Protein 6BGY (pdb70)

Structure (mmCIF, N/CA/C/O backbone):
data_6BGY
#
_entry.id   6BGY
#
_cell.length_a   116.685
_cell.length_b   61.943
_cell.length_c   46.747
_cell.angle_alpha   90.00
_cell.angle_beta   92.22
_cell.angle_gamma   90.00
#
_symmetry.space_group_name_H-M   'C 1 2 1'
#
loop_
_entity.id
_entity.type
_entity.pdbx_description
1 polymer 'Lysine-specific demethylase 5A,linked KDM5A JMJ domain'
2 non-polymer '2-[(S)-(2-chlorophenyl){2-[(2R)-1-methylpyrrolidin-2-yl]ethoxy}methyl]-1H-pyrrolo[3,2-b]pyridine-7-carboxylic acid'
3 non-polymer 'MANGANESE (II) ION'
4 non-polymer 1,2-ETHANEDIOL
5 non-polymer 'DIMETHYL SULFOXIDE'
6 non-polymer GLYCEROL
7 water water
#
loop_
_atom_site.group_PDB
_atom_site.id
_atom_site.type_symbol
_atom_site.label_atom_id
_atom_site.label_alt_id
_atom_site.label_comp_id
_atom_site.label_asym_id
_atom_site.label_entity_id
_atom_site.label_seq_id
_atom_site.pdbx_PDB_ins_code
_atom_site.Cartn_x
_atom_site.Cartn_y
_atom_site.Cartn_z
_atom_site.occupancy
_atom_site.B_iso_or_equiv
_atom_site.auth_seq_id
_atom_site.auth_comp_id
_atom_site.auth_asym_id
_atom_site.auth_atom_id
_atom_site.pdbx_PDB_model_num
ATOM 1 N N . ALA A 1 13 ? -45.503 4.888 15.911 1.00 56.51 11 ALA A N 1
ATOM 2 C CA . ALA A 1 13 ? -45.590 6.266 16.380 1.00 56.81 11 ALA A CA 1
ATOM 3 C C . ALA A 1 13 ? -44.205 6.900 16.470 1.00 64.44 11 ALA A C 1
ATOM 4 O O . ALA A 1 13 ? -43.916 7.863 15.766 1.00 67.92 11 ALA A O 1
ATOM 6 N N . GLU A 1 14 ? -43.350 6.360 17.337 1.00 46.10 12 GLU A N 1
ATOM 7 C CA . GLU A 1 14 ? -42.004 6.899 17.468 1.00 36.18 12 GLU A CA 1
ATOM 8 C C . GLU A 1 14 ? -41.167 6.523 16.252 1.00 26.25 12 GLU A C 1
ATOM 9 O O . GLU A 1 14 ? -41.440 5.562 15.547 1.00 28.97 12 GLU A O 1
ATOM 11 N N . PHE A 1 15 ? -40.138 7.308 16.021 1.00 30.18 13 PHE A N 1
ATOM 12 C CA . PHE A 1 15 ? -39.223 7.060 14.922 1.00 24.72 13 PHE A CA 1
ATOM 13 C C . PHE A 1 15 ? -38.626 5.653 14.995 1.00 25.58 13 PHE A C 1
ATOM 14 O O . PHE A 1 15 ? -38.247 5.189 16.076 1.00 28.52 13 PHE A O 1
ATOM 22 N N . VAL A 1 16 ? -38.531 4.978 13.845 1.00 23.79 14 VAL A N 1
ATOM 23 C CA . VAL A 1 16 ? -37.845 3.692 13.719 1.00 28.71 14 VAL A CA 1
ATOM 24 C C . VAL A 1 16 ? -36.487 3.944 13.061 1.00 21.00 14 VAL A C 1
ATOM 25 O O . VAL A 1 16 ? -36.448 4.364 11.885 1.00 20.94 14 VAL A O 1
ATOM 29 N N . PRO A 1 17 ? -35.375 3.748 13.759 1.00 18.86 15 PRO A N 1
ATOM 30 C CA . PRO A 1 17 ? -34.070 4.009 13.167 1.00 19.86 15 PRO A CA 1
ATOM 31 C C . PRO A 1 17 ? -33.844 3.169 11.921 1.00 18.07 15 PRO A C 1
ATOM 32 O O . PRO A 1 17 ? -34.079 1.948 11.933 1.00 19.72 15 PRO A O 1
ATOM 36 N N . PRO A 1 18 ? -33.380 3.774 10.827 1.00 16.05 16 PRO A N 1
ATOM 37 C CA . PRO A 1 18 ? -32.992 2.977 9.653 1.00 15.61 16 PRO A CA 1
ATOM 38 C C . PRO A 1 18 ? -31.870 2.015 10.005 1.00 16.22 16 PRO A C 1
ATOM 39 O O . PRO A 1 18 ? -31.154 2.209 11.005 1.00 17.05 16 PRO A O 1
ATOM 43 N N . PRO A 1 19 ? -31.626 1.002 9.162 1.00 16.06 17 PRO A N 1
ATOM 44 C CA . PRO A 1 19 ? -30.415 0.186 9.340 1.00 16.68 17 PRO A CA 1
ATOM 45 C C . PRO A 1 19 ? -29.127 0.987 9.241 1.00 16.72 17 PRO A C 1
ATOM 46 O O . PRO A 1 19 ? -29.047 2.061 8.618 1.00 14.51 17 PRO A O 1
ATOM 50 N N . GLU A 1 20 ? -28.107 0.481 9.918 1.00 15.33 18 GLU A N 1
ATOM 51 C CA . GLU A 1 20 ? -26.799 1.123 9.931 1.00 14.55 18 GLU A CA 1
ATOM 52 C C . GLU A 1 20 ? -26.075 1.014 8.590 1.00 16.01 18 GLU A C 1
ATOM 53 O O . GLU A 1 20 ? -26.065 -0.042 7.941 1.00 15.41 18 GLU A O 1
ATOM 59 N N . CYS A 1 21 ? -25.432 2.097 8.171 1.00 13.96 19 CYS A N 1
ATOM 60 C CA . CYS A 1 21 ? -24.552 2.048 6.998 1.00 14.48 19 CYS A CA 1
ATOM 61 C C . CYS A 1 21 ? -23.235 1.345 7.349 1.00 13.93 19 CYS A C 1
ATOM 62 O O . CYS A 1 21 ? -22.933 1.105 8.517 1.00 14.93 19 CYS A O 1
ATOM 65 N N . PRO A 1 22 ? -22.423 0.984 6.340 1.00 13.34 20 PRO A N 1
ATOM 66 C CA . PRO A 1 22 ? -21.153 0.307 6.623 1.00 15.68 20 PRO A CA 1
ATOM 67 C C . PRO A 1 22 ? -20.167 1.209 7.355 1.00 15.78 20 PRO A C 1
ATOM 68 O O . PRO A 1 22 ? -20.073 2.415 7.093 1.00 15.63 20 PRO A O 1
ATOM 72 N N . VAL A 1 23 ? -19.412 0.606 8.252 1.00 15.79 21 VAL A N 1
ATOM 73 C CA . VAL A 1 23 ? -18.283 1.252 8.882 1.00 14.89 21 VAL A CA 1
ATOM 74 C C . VAL A 1 23 ? -17.040 0.462 8.556 1.00 15.27 21 VAL A C 1
ATOM 75 O O . VAL A 1 23 ? -17.011 -0.771 8.720 1.00 17.92 21 VAL A O 1
ATOM 79 N N . PHE A 1 24 ? -16.011 1.145 8.091 1.00 15.89 22 PHE A N 1
ATOM 80 C CA . PHE A 1 24 ? -14.736 0.532 7.755 1.00 17.14 22 PHE A CA 1
ATOM 81 C C . PHE A 1 24 ? -13.664 0.954 8.755 1.00 20.12 22 PHE A C 1
ATOM 82 O O . PHE A 1 24 ? -13.650 2.107 9.202 1.00 19.75 22 PHE A O 1
ATOM 90 N N . GLU A 1 25 ? -12.787 0.025 9.116 1.00 20.93 23 GLU A N 1
ATOM 91 C CA . GLU A 1 25 ? -11.667 0.295 10.018 1.00 22.71 23 GLU A CA 1
ATOM 92 C C . GLU A 1 25 ? -10.391 -0.090 9.280 1.00 22.99 23 GLU A C 1
ATOM 93 O O . GLU A 1 25 ? -9.840 -1.184 9.503 1.00 25.42 23 GLU A O 1
ATOM 99 N N . PRO A 1 26 ? -9.918 0.748 8.356 1.00 23.46 24 PRO A N 1
ATOM 100 C CA . PRO A 1 26 ? -8.740 0.362 7.556 1.00 23.31 24 PRO A CA 1
ATOM 101 C C . PRO A 1 26 ? -7.492 0.137 8.398 1.00 29.28 24 PRO A C 1
ATOM 102 O O . PRO A 1 26 ? -7.250 0.826 9.391 1.00 27.31 24 PRO A O 1
ATOM 106 N N . SER A 1 27 ? -6.679 -0.828 7.969 1.00 27.62 25 SER A N 1
ATOM 107 C CA . SER A 1 27 ? -5.352 -0.963 8.529 1.00 32.04 25 SER A CA 1
ATOM 108 C C . SER A 1 27 ? -4.493 0.225 8.097 1.00 30.31 25 SER A C 1
ATOM 109 O O . SER A 1 27 ? -4.867 1.021 7.234 1.00 29.48 25 SER A O 1
ATOM 112 N N . TRP A 1 28 ? -3.302 0.331 8.688 1.00 29.03 26 TRP A N 1
ATOM 113 C CA . TRP A 1 28 ? -2.393 1.387 8.261 1.00 29.67 26 TRP A CA 1
ATOM 114 C C . TRP A 1 28 ? -2.070 1.269 6.776 1.00 32.29 26 TRP A C 1
ATOM 115 O O . TRP A 1 28 ? -2.000 2.283 6.068 1.00 34.68 26 TRP A O 1
ATOM 126 N N . GLU A 1 29 ? -1.889 0.039 6.280 1.00 36.33 27 GLU A N 1
ATOM 127 C CA . GLU A 1 29 ? -1.625 -0.152 4.855 1.00 33.99 27 GLU A CA 1
ATOM 128 C C . GLU A 1 29 ? -2.792 0.341 4.003 1.00 33.63 27 GLU A C 1
ATOM 129 O O . GLU A 1 29 ? -2.597 1.081 3.033 1.00 43.05 27 GLU A O 1
ATOM 131 N N . GLU A 1 30 ? -4.017 -0.054 4.356 1.00 31.75 28 GLU A N 1
ATOM 132 C CA . GLU A 1 30 ? -5.185 0.400 3.600 1.00 29.86 28 GLU A CA 1
ATOM 133 C C . GLU A 1 30 ? -5.393 1.904 3.715 1.00 35.14 28 GLU A C 1
ATOM 134 O O . GLU A 1 30 ? -5.973 2.517 2.813 1.00 33.66 28 GLU A O 1
ATOM 140 N N . PHE A 1 31 ? -4.946 2.506 4.811 1.00 28.67 29 PHE A N 1
ATOM 141 C CA . PHE A 1 31 ? -5.138 3.923 5.082 1.00 27.77 29 PHE A CA 1
ATOM 142 C C . PHE A 1 31 ? -4.137 4.793 4.333 1.00 28.37 29 PHE A C 1
ATOM 143 O O . PHE A 1 31 ? -4.192 6.020 4.437 1.00 31.76 29 PHE A O 1
ATOM 151 N N . THR A 1 32 ? -3.254 4.186 3.536 1.00 37.19 30 THR A N 1
ATOM 152 C CA . THR A 1 32 ? -2.206 4.948 2.864 1.00 35.36 30 THR A CA 1
ATOM 153 C C . THR A 1 32 ? -2.784 5.980 1.902 1.00 43.36 30 THR A C 1
ATOM 154 O O . THR A 1 32 ? -2.360 7.140 1.897 1.00 51.16 30 THR A O 1
ATOM 158 N N . ASP A 1 33 ? -3.751 5.584 1.073 1.00 35.74 31 ASP A N 1
ATOM 159 C CA . ASP A 1 33 ? -4.280 6.478 0.043 1.00 49.37 31 ASP A CA 1
ATOM 160 C C . ASP A 1 33 ? -5.800 6.488 0.091 1.00 32.46 31 ASP A C 1
ATOM 161 O O . ASP A 1 33 ? -6.429 5.435 -0.140 1.00 35.44 31 ASP A O 1
ATOM 166 N N . PRO A 1 34 ? -6.428 7.639 0.324 1.00 30.14 32 PRO A N 1
ATOM 167 C CA . PRO A 1 34 ? -7.895 7.676 0.420 1.00 32.72 32 PRO A CA 1
ATOM 168 C C . PRO A 1 34 ? -8.617 7.247 -0.848 1.00 27.44 32 PRO A C 1
ATOM 169 O O . PRO A 1 34 ? -9.589 6.483 -0.775 1.00 23.57 32 PRO A O 1
ATOM 173 N N . LEU A 1 35 ? -8.201 7.757 -2.012 1.00 25.39 33 LEU A N 1
ATOM 174 C CA . LEU A 1 35 ? -8.921 7.437 -3.248 1.00 22.61 33 LEU A CA 1
ATOM 175 C C . LEU A 1 35 ? -8.835 5.954 -3.565 1.00 22.48 33 LEU A C 1
ATOM 176 O O . LEU A 1 35 ? -9.811 5.357 -4.031 1.00 21.25 33 LEU A O 1
ATOM 181 N N A SER A 1 36 ? -7.686 5.338 -3.298 0.50 22.83 34 SER A N 1
ATOM 182 N N B SER A 1 36 ? -7.686 5.339 -3.300 0.50 22.89 34 SER A N 1
ATOM 183 C CA A SER A 1 36 ? -7.564 3.903 -3.513 0.50 23.99 34 SER A CA 1
ATOM 184 C CA B SER A 1 36 ? -7.561 3.903 -3.508 0.50 24.09 34 SER A CA 1
ATOM 185 C C A SER A 1 36 ? -8.484 3.135 -2.575 0.50 22.65 34 SER A C 1
ATOM 186 C C B SER A 1 36 ? -8.499 3.145 -2.579 0.50 22.57 34 SER A C 1
ATOM 187 O O A SER A 1 36 ? -9.159 2.186 -2.995 0.50 23.45 34 SER A O 1
ATOM 188 O O B SER A 1 36 ? -9.199 2.215 -3.001 0.50 22.90 34 SER A O 1
ATOM 193 N N . PHE A 1 37 ? -8.531 3.532 -1.304 1.00 20.34 35 PHE A N 1
ATOM 194 C CA . PHE A 1 37 ? -9.401 2.842 -0.360 1.00 18.55 35 PHE A CA 1
ATOM 195 C C . PHE A 1 37 ? -10.858 3.021 -0.729 1.00 18.18 35 PHE A C 1
ATOM 196 O O . PHE A 1 37 ? -11.634 2.049 -0.739 1.00 17.47 35 PHE A O 1
ATOM 204 N N . ILE A 1 38 ? -11.253 4.245 -1.071 1.00 17.04 36 ILE A N 1
ATOM 205 C CA . ILE A 1 38 ? -12.643 4.498 -1.440 1.00 17.73 36 ILE A CA 1
ATOM 206 C C . ILE A 1 38 ? -13.041 3.712 -2.687 1.00 21.16 36 ILE A C 1
ATOM 207 O O . ILE A 1 38 ? -14.158 3.159 -2.763 1.00 19.56 36 ILE A O 1
ATOM 212 N N . GLY A 1 39 ? -12.127 3.608 -3.658 1.00 18.67 37 GLY A N 1
ATOM 213 C CA . GLY A 1 39 ? -12.392 2.812 -4.839 1.00 21.20 37 GLY A CA 1
ATOM 214 C C . GLY A 1 39 ? -12.599 1.346 -4.517 1.00 21.83 37 GLY A C 1
ATOM 215 O O . GLY A 1 39 ? -13.448 0.688 -5.130 1.00 22.88 37 GLY A O 1
ATOM 216 N N . ARG A 1 40 ? -11.877 0.822 -3.518 1.00 18.25 38 ARG A N 1
ATOM 217 C CA . ARG A 1 40 ? -12.001 -0.593 -3.169 1.00 21.14 38 ARG A CA 1
ATOM 218 C C . ARG A 1 40 ? -13.279 -0.879 -2.390 1.00 19.49 38 ARG A C 1
ATOM 219 O O . ARG A 1 40 ? -13.848 -1.981 -2.552 1.00 19.67 38 ARG A O 1
ATOM 227 N N . ILE A 1 41 ? -13.733 0.058 -1.549 1.00 16.57 39 ILE A N 1
ATOM 228 C CA . ILE A 1 41 ? -14.963 -0.196 -0.791 1.00 16.15 39 ILE A CA 1
ATOM 229 C C . ILE A 1 41 ? -16.217 0.111 -1.594 1.00 14.15 39 ILE A C 1
ATOM 230 O O . ILE A 1 41 ? -17.328 -0.267 -1.171 1.00 15.40 39 ILE A O 1
ATOM 235 N N . ARG A 1 42 ? -16.055 0.761 -2.748 1.00 16.30 40 ARG A N 1
ATOM 236 C CA . ARG A 1 42 ? -17.190 1.221 -3.548 1.00 16.14 40 ARG A CA 1
ATOM 237 C C . ARG A 1 42 ? -18.228 0.137 -3.819 1.00 15.39 40 ARG A C 1
ATOM 238 O O . ARG A 1 42 ? -19.418 0.464 -3.772 1.00 15.81 40 ARG A O 1
ATOM 246 N N . PRO A 1 43 ? -17.889 -1.114 -4.140 1.00 16.39 41 PRO A N 1
ATOM 247 C CA . PRO A 1 43 ? -18.965 -2.062 -4.446 1.00 17.81 41 PRO A CA 1
ATOM 248 C C . PRO A 1 43 ? -19.969 -2.199 -3.328 1.00 17.30 41 PRO A C 1
ATOM 249 O O . PRO A 1 43 ? -21.160 -2.428 -3.604 1.00 17.12 41 PRO A O 1
ATOM 253 N N . LEU A 1 44 ? -19.550 -2.070 -2.063 1.00 14.70 42 LEU A N 1
ATOM 254 C CA . LEU A 1 44 ? -20.511 -2.059 -0.961 1.00 15.71 42 LEU A CA 1
ATOM 255 C C . LEU A 1 44 ? -21.050 -0.666 -0.691 1.00 15.08 42 LEU A C 1
ATOM 256 O O . LEU A 1 44 ? -22.266 -0.473 -0.632 1.00 15.02 42 LEU A O 1
ATOM 261 N N . ALA A 1 45 ? -20.160 0.308 -0.506 1.00 14.66 43 ALA A N 1
ATOM 262 C CA . ALA A 1 45 ? -20.607 1.612 -0.051 1.00 14.26 43 ALA A CA 1
ATOM 263 C C . ALA A 1 45 ? -21.532 2.300 -1.049 1.00 15.11 43 ALA A C 1
ATOM 264 O O . ALA A 1 45 ? -22.421 3.078 -0.645 1.00 15.06 43 ALA A O 1
ATOM 266 N N . GLU A 1 46 ? -21.350 2.072 -2.340 1.00 13.64 44 GLU A N 1
ATOM 267 C CA . GLU A 1 46 ? -22.271 2.715 -3.267 1.00 15.15 44 GLU A CA 1
ATOM 268 C C . GLU A 1 46 ? -23.689 2.167 -3.149 1.00 15.89 44 GLU A C 1
ATOM 269 O O . GLU A 1 46 ? -24.634 2.830 -3.591 1.00 15.07 44 GLU A O 1
ATOM 275 N N . LYS A 1 47 ? -23.863 0.951 -2.616 1.00 14.39 45 LYS A N 1
ATOM 276 C CA . LYS A 1 47 ? -25.196 0.420 -2.404 1.00 13.45 45 LYS A CA 1
ATOM 277 C C . LYS A 1 47 ? -25.864 0.930 -1.132 1.00 14.38 45 LYS A C 1
ATOM 278 O O . LYS A 1 47 ? -27.057 0.661 -0.929 1.00 16.76 45 LYS A O 1
ATOM 284 N N . THR A 1 48 ? -25.146 1.698 -0.323 1.00 12.92 46 THR A N 1
ATOM 285 C CA . THR A 1 48 ? -25.737 2.305 0.856 1.00 13.65 46 THR A CA 1
ATOM 286 C C . THR A 1 48 ? -25.726 3.827 0.783 1.00 13.75 46 THR A C 1
ATOM 287 O O . THR A 1 48 ? -26.303 4.499 1.656 1.00 15.88 46 THR A O 1
ATOM 291 N N . GLY A 1 49 ? -25.019 4.389 -0.194 1.00 13.47 47 GLY A N 1
ATOM 292 C CA . GLY A 1 49 ? -24.941 5.860 -0.401 1.00 14.05 47 GLY A CA 1
ATOM 293 C C . GLY A 1 49 ? -23.928 6.559 0.467 1.00 14.08 47 GLY A C 1
ATOM 294 O O . GLY A 1 49 ? -23.149 7.391 -0.008 1.00 14.52 47 GLY A O 1
ATOM 295 N N . ILE A 1 50 ? -23.921 6.224 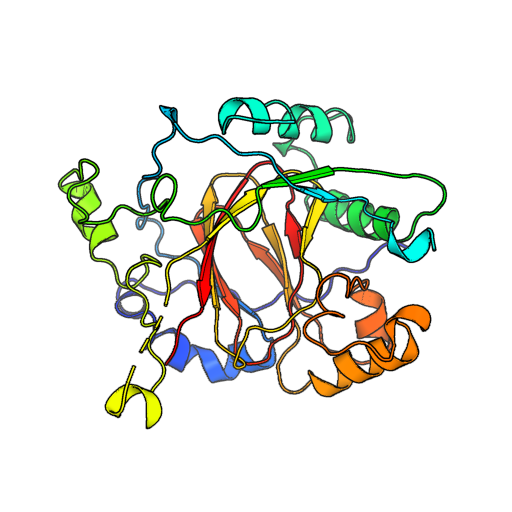1.751 1.00 14.24 48 ILE A N 1
ATOM 296 C CA . ILE A 1 50 ? -22.955 6.753 2.708 1.00 13.95 48 ILE A CA 1
ATOM 297 C C . ILE A 1 50 ? -22.213 5.621 3.389 1.00 13.55 48 ILE A C 1
ATOM 298 O O . ILE A 1 50 ? -22.702 4.488 3.492 1.00 13.50 48 ILE A O 1
ATOM 303 N N . CYS A 1 51 ? -21.011 5.939 3.861 1.00 12.85 49 CYS A N 1
ATOM 304 C CA . CYS A 1 51 ? -20.280 5.004 4.707 1.00 14.09 49 CYS A CA 1
ATOM 305 C C . CYS A 1 51 ? -19.449 5.789 5.697 1.00 12.54 49 CYS A C 1
ATOM 306 O O . CYS A 1 51 ? -19.193 6.985 5.495 1.00 13.25 49 CYS A O 1
ATOM 309 N N . LYS A 1 52 ? -19.038 5.128 6.760 1.00 14.20 50 LYS A N 1
ATOM 310 C CA . LYS A 1 52 ? -18.201 5.730 7.781 1.00 13.14 50 LYS A CA 1
ATOM 311 C C . LYS A 1 52 ? -16.841 5.071 7.770 1.00 14.21 50 LYS A C 1
ATOM 312 O O . LYS A 1 52 ? -16.725 3.840 7.601 1.00 16.55 50 LYS A O 1
ATOM 318 N N . ILE A 1 53 ? -15.788 5.854 7.973 1.00 14.55 51 ILE A N 1
ATOM 319 C CA . ILE A 1 53 ? -14.425 5.355 7.964 1.00 15.83 51 ILE A CA 1
ATOM 320 C C . ILE A 1 53 ? -13.744 5.786 9.248 1.00 16.62 51 ILE A C 1
ATOM 321 O O . ILE A 1 53 ? -13.683 6.993 9.550 1.00 16.84 51 ILE A O 1
ATOM 326 N N . ARG A 1 54 ? -13.277 4.808 10.034 1.00 16.99 52 ARG A N 1
ATOM 327 C CA . ARG A 1 54 ? -12.580 5.071 11.283 1.00 17.96 52 ARG A CA 1
ATOM 328 C C . ARG A 1 54 ? -11.088 4.958 11.044 1.00 19.09 52 ARG A C 1
ATOM 329 O O . ARG A 1 54 ? -10.603 3.854 10.733 1.00 20.87 52 ARG A O 1
ATOM 337 N N . PRO A 1 55 ? -10.310 6.022 11.205 1.00 17.46 53 PRO A N 1
ATOM 338 C CA . PRO A 1 55 ? -8.866 5.927 11.007 1.00 18.26 53 PRO A CA 1
ATOM 339 C C . PRO A 1 55 ? -8.233 5.039 12.067 1.00 23.65 53 PRO A C 1
ATOM 340 O O . PRO A 1 55 ? -8.859 4.734 13.096 1.00 23.85 53 PRO A O 1
ATOM 344 N N . PRO A 1 56 ? -6.981 4.645 11.875 1.00 24.67 54 PRO A N 1
ATOM 345 C CA . PRO A 1 56 ? -6.269 3.890 12.911 1.00 25.29 54 PRO A CA 1
ATOM 346 C C . PRO A 1 56 ? -6.240 4.680 14.204 1.00 27.62 54 PRO A C 1
ATOM 347 O O . PRO A 1 56 ? -6.250 5.908 14.200 1.00 25.65 54 PRO A O 1
ATOM 351 N N . LYS A 1 57 ? -6.186 3.942 15.322 1.00 31.40 55 LYS A N 1
ATOM 352 C CA . LYS A 1 57 ? -6.342 4.543 16.643 1.00 35.05 55 LYS A CA 1
ATOM 353 C C . LYS A 1 57 ? -5.345 5.674 16.868 1.00 31.90 55 LYS A C 1
ATOM 354 O O . LYS A 1 57 ? -5.679 6.692 17.487 1.00 35.14 55 LYS A O 1
ATOM 356 N N . ASP A 1 58 ? -4.134 5.529 16.345 1.00 30.68 56 ASP A N 1
ATOM 357 C CA . ASP A 1 58 ? -3.086 6.513 16.579 1.00 33.14 56 ASP A CA 1
ATOM 358 C C . ASP A 1 58 ? -3.097 7.678 15.592 1.00 52.31 56 ASP A C 1
ATOM 359 O O . ASP A 1 58 ? -2.290 8.599 15.743 1.00 39.58 56 ASP A O 1
ATOM 364 N N . TRP A 1 59 ? -3.987 7.685 14.604 1.00 30.15 57 TRP A N 1
ATOM 365 C CA . TRP A 1 59 ? -4.113 8.834 13.709 1.00 27.92 57 TRP A CA 1
ATOM 366 C C . TRP A 1 59 ? -4.998 9.888 14.369 1.00 24.64 57 TRP A C 1
ATOM 367 O O . TRP A 1 59 ? -6.228 9.790 14.351 1.00 26.84 57 TRP A O 1
ATOM 378 N N . GLN A 1 60 ? -4.370 10.923 14.940 1.00 28.18 58 GLN A N 1
ATOM 379 C CA . GLN A 1 60 ? -5.077 11.955 15.697 1.00 28.15 58 GLN A CA 1
ATOM 380 C C . GLN A 1 60 ? -4.556 13.341 15.320 1.00 28.40 58 GLN A C 1
ATOM 381 O O . GLN A 1 60 ? -3.632 13.865 15.954 1.00 30.79 58 GLN A O 1
ATOM 387 N N . PRO A 1 61 ? -5.134 13.969 14.294 1.00 25.28 59 PRO A N 1
ATOM 388 C CA . PRO A 1 61 ? -4.649 15.283 13.888 1.00 26.25 59 PRO A CA 1
ATOM 389 C C . PRO A 1 61 ? -4.941 16.315 14.961 1.00 26.52 59 PRO A C 1
ATOM 390 O O . PRO A 1 61 ? -5.972 16.241 15.652 1.00 30.85 59 PRO A O 1
ATOM 394 N N . PRO A 1 62 ? -4.100 17.327 15.092 1.00 26.29 60 PRO A N 1
ATOM 395 C CA . PRO A 1 62 ? -4.409 18.450 15.979 1.00 27.05 60 PRO A CA 1
ATOM 396 C C . PRO A 1 62 ? -5.514 19.298 15.370 1.00 31.16 60 PRO A C 1
ATOM 397 O O . PRO A 1 62 ? -5.829 19.198 14.182 1.00 40.82 60 PRO A O 1
ATOM 401 N N . PHE A 1 63 ? -6.154 20.098 16.216 1.00 27.85 61 PHE A N 1
ATOM 402 C CA . PHE A 1 63 ? -7.169 21.030 15.749 1.00 25.93 61 PHE A CA 1
ATOM 403 C C . PHE A 1 63 ? -6.494 22.366 15.466 1.00 23.77 61 PHE A C 1
ATOM 404 O O . PHE A 1 63 ? -5.884 22.957 16.361 1.00 28.97 61 PHE A O 1
ATOM 412 N N . ALA A 1 64 ? -6.621 22.864 14.239 1.00 23.95 62 ALA A N 1
ATOM 413 C CA . ALA A 1 64 ? -5.725 23.910 13.780 1.00 26.36 62 ALA A CA 1
ATOM 414 C C . ALA A 1 64 ? -6.405 25.229 13.426 1.00 31.91 62 ALA A C 1
ATOM 415 O O . ALA A 1 64 ? -5.745 26.108 12.858 1.00 40.52 62 ALA A O 1
ATOM 417 N N . CYS A 1 65 ? -7.679 25.415 13.759 1.00 26.68 63 CYS A N 1
ATOM 418 C CA . CYS A 1 65 ? -8.321 26.695 13.475 1.00 28.54 63 CYS A CA 1
ATOM 419 C C . CYS A 1 65 ? -7.811 27.756 14.435 1.00 32.21 63 CYS A C 1
ATOM 420 O O . CYS A 1 65 ? -7.410 27.464 15.563 1.00 31.09 63 CYS A O 1
ATOM 423 N N . GLU A 1 66 ? -7.855 29.006 13.982 1.00 30.66 64 GLU A N 1
ATOM 424 C CA . GLU A 1 66 ? -7.528 30.138 14.841 1.00 34.32 64 GLU A CA 1
ATOM 425 C C . GLU A 1 66 ? -8.645 30.393 15.848 1.00 34.48 64 GLU A C 1
ATOM 426 O O . GLU A 1 66 ? -9.567 31.169 15.570 1.00 40.48 64 GLU A O 1
ATOM 432 N N . VAL A 1 67 ? -8.544 29.784 17.036 1.00 34.20 65 VAL A N 1
ATOM 433 C CA . VAL A 1 67 ? -9.653 29.768 17.990 1.00 37.76 65 VAL A CA 1
ATOM 434 C C . VAL A 1 67 ? -9.871 31.137 18.616 1.00 45.95 65 VAL A C 1
ATOM 435 O O . VAL A 1 67 ? -11.012 31.509 18.932 1.00 38.83 65 VAL A O 1
ATOM 439 N N . LYS A 1 68 ? -8.793 31.904 18.794 1.00 60.14 66 LYS A N 1
ATOM 440 C CA . LYS A 1 68 ? -8.894 33.223 19.410 1.00 54.20 66 LYS A CA 1
ATOM 441 C C . LYS A 1 68 ? -9.775 34.155 18.583 1.00 43.36 66 LYS A C 1
ATOM 442 O O . LYS A 1 68 ? -10.584 34.910 19.134 1.00 61.88 66 LYS A O 1
ATOM 444 N N . SER A 1 69 ? -9.655 34.092 17.260 1.00 40.90 67 SER A N 1
ATOM 445 C CA . SER A 1 69 ? -10.377 34.980 16.362 1.00 39.49 67 SER A CA 1
ATOM 446 C C . SER A 1 69 ? -11.715 34.415 15.887 1.00 28.69 67 SER A C 1
ATOM 447 O O . SER A 1 69 ? -12.489 35.155 15.268 1.00 35.39 67 SER A O 1
ATOM 450 N N . PHE A 1 70 ? -11.994 33.129 16.130 1.00 29.59 68 PHE A N 1
ATOM 451 C CA . PHE A 1 70 ? -13.114 32.457 15.477 1.00 26.95 68 PHE A CA 1
ATOM 452 C C . PHE A 1 70 ? -14.430 33.057 15.952 1.00 31.23 68 PHE A C 1
ATOM 453 O O . PHE A 1 70 ? -14.790 32.926 17.128 1.00 36.06 68 PHE A O 1
ATOM 461 N N . ARG A 1 71 ? -15.155 33.709 15.050 1.00 26.52 69 ARG A N 1
ATOM 462 C CA . ARG A 1 71 ? -16.395 34.394 15.385 1.00 31.48 69 ARG A CA 1
ATOM 463 C C . ARG A 1 71 ? -17.348 34.222 14.210 1.00 31.12 69 ARG A C 1
ATOM 464 O O . ARG A 1 71 ? -16.914 34.205 13.057 1.00 33.01 69 ARG A O 1
ATOM 466 N N . PHE A 1 72 ? -18.638 34.071 14.496 1.00 22.03 70 PHE A N 1
ATOM 467 C CA . PHE A 1 72 ? -19.599 33.817 13.428 1.00 20.14 70 PHE A CA 1
ATOM 468 C C . PHE A 1 72 ? -21.011 34.119 13.929 1.00 20.75 70 PHE A C 1
ATOM 469 O O . PHE A 1 72 ? -21.275 34.118 15.136 1.00 20.97 70 PHE A O 1
ATOM 477 N N . THR A 1 73 ? -21.940 34.345 12.972 1.00 20.78 71 THR A N 1
ATOM 478 C CA . THR A 1 73 ? -23.362 34.518 13.277 1.00 21.03 71 THR A CA 1
ATOM 479 C C . THR A 1 73 ? -24.070 33.340 12.631 1.00 21.50 71 THR A C 1
ATOM 480 O O . THR A 1 73 ? -24.144 33.270 11.394 1.00 20.78 71 THR A O 1
ATOM 484 N N . PRO A 1 74 ? -24.508 32.369 13.401 1.00 17.13 72 PRO A N 1
ATOM 485 C CA . PRO A 1 74 ? -25.119 31.167 12.827 1.00 17.03 72 PRO A CA 1
ATOM 486 C C . PRO A 1 74 ? -26.502 31.468 12.280 1.00 17.93 72 PRO A C 1
ATOM 487 O O . PRO A 1 74 ? -27.126 32.492 12.590 1.00 19.37 72 PRO A O 1
ATOM 491 N N . ARG A 1 75 ? -26.988 30.552 11.448 1.00 15.56 73 ARG A N 1
ATOM 492 C CA . ARG A 1 75 ? -28.318 30.710 10.886 1.00 16.37 73 ARG A CA 1
ATOM 493 C C . ARG A 1 75 ? -29.328 30.138 11.860 1.00 15.41 73 ARG A C 1
ATOM 494 O O . ARG A 1 75 ? -29.053 29.153 12.558 1.00 17.24 73 ARG A O 1
ATOM 502 N N . VAL A 1 76 ? -30.492 30.727 11.877 1.00 16.80 74 VAL A N 1
ATOM 503 C CA . VAL A 1 76 ? -31.571 30.221 12.717 1.00 16.49 74 VAL A CA 1
ATOM 504 C C . VAL A 1 76 ? -32.309 29.109 11.980 1.00 18.51 74 VAL A C 1
ATOM 505 O O . VAL A 1 76 ? -32.591 29.230 10.773 1.00 20.40 74 VAL A O 1
ATOM 509 N N . GLN A 1 77 ? -32.638 28.027 12.680 1.00 15.79 75 GLN A N 1
ATOM 510 C CA . GLN A 1 77 ? -33.380 26.901 12.101 1.00 15.85 75 GLN A CA 1
ATOM 511 C C . GLN A 1 77 ? -34.630 26.628 12.925 1.00 16.51 75 GLN A C 1
ATOM 512 O O . GLN A 1 77 ? -34.532 26.258 14.102 1.00 18.61 75 GLN A O 1
ATOM 518 N N A ARG A 1 78 ? -35.792 26.811 12.305 0.50 19.09 76 ARG A N 1
ATOM 519 N N B ARG A 1 78 ? -35.795 26.824 12.329 0.50 19.03 76 ARG A N 1
ATOM 520 C CA A ARG A 1 78 ? -37.090 26.492 12.897 0.50 20.86 76 ARG A CA 1
ATOM 521 C CA B ARG A 1 78 ? -37.056 26.485 12.978 0.50 20.06 76 ARG A CA 1
ATOM 522 C C A ARG A 1 78 ? -37.414 25.064 12.473 0.50 19.54 76 ARG A C 1
ATOM 523 C C B ARG A 1 78 ? -37.438 25.092 12.504 0.50 18.97 76 ARG A C 1
ATOM 524 O O A ARG A 1 78 ? -37.665 24.812 11.290 0.50 21.81 76 ARG A O 1
ATOM 525 O O B ARG A 1 78 ? -37.775 24.902 11.329 0.50 17.79 76 ARG A O 1
ATOM 540 N N . LEU A 1 79 ? -37.406 24.124 13.427 1.00 18.81 77 LEU A N 1
ATOM 541 C CA . LEU A 1 79 ? -37.476 22.712 13.048 1.00 18.65 77 LEU A CA 1
ATOM 542 C C . LEU A 1 79 ? -38.747 22.402 12.281 1.00 20.34 77 LEU A C 1
ATOM 543 O O . LEU A 1 79 ? -38.716 21.614 11.328 1.00 18.36 77 LEU A O 1
ATOM 548 N N . ASN A 1 80 ? -39.867 23.006 12.678 1.00 19.62 78 ASN A N 1
ATOM 549 C CA . ASN A 1 80 ? -41.165 22.666 12.110 1.00 19.87 78 ASN A CA 1
ATOM 550 C C . ASN A 1 80 ? -41.639 23.654 11.038 1.00 18.84 78 ASN A C 1
ATOM 551 O O . ASN A 1 80 ? -42.848 23.706 10.737 1.00 20.37 78 ASN A O 1
ATOM 556 N N . GLU A 1 81 ? -40.710 24.408 10.414 1.00 21.08 79 GLU A N 1
ATOM 557 C CA . GLU A 1 81 ? -41.134 25.480 9.500 1.00 24.06 79 GLU A CA 1
ATOM 558 C C . GLU A 1 81 ? -42.015 24.976 8.348 1.00 21.64 79 GLU A C 1
ATOM 559 O O . GLU A 1 81 ? -42.934 25.677 7.919 1.00 23.23 79 GLU A O 1
ATOM 565 N N . LEU A 1 82 ? -41.771 23.771 7.824 1.00 21.98 80 LEU A N 1
ATOM 566 C CA . LEU A 1 82 ? -42.620 23.322 6.720 1.00 22.56 80 LEU A CA 1
ATOM 567 C C . LEU A 1 82 ? -44.003 22.921 7.201 1.00 29.87 80 LEU A C 1
ATOM 568 O O . LEU A 1 82 ? -45.008 23.219 6.540 1.00 31.21 80 LEU A O 1
ATOM 573 N N . GLU A 1 83 ? -44.058 22.174 8.308 1.00 30.31 81 GLU A N 1
ATOM 574 C CA . GLU A 1 83 ? -45.331 21.793 8.897 1.00 30.33 81 GLU A CA 1
ATOM 575 C C . GLU A 1 83 ? -46.138 23.018 9.292 1.00 33.09 81 GLU A C 1
ATOM 576 O O . GLU A 1 83 ? -47.371 23.015 9.176 1.00 42.73 81 GLU A O 1
ATOM 582 N N . ALA A 1 84 ? -45.469 24.080 9.746 1.00 29.71 82 ALA A N 1
ATOM 583 C CA . ALA A 1 84 ? -46.187 25.292 10.107 1.00 32.08 82 ALA A CA 1
ATOM 584 C C . ALA A 1 84 ? -46.854 25.997 8.923 1.00 42.94 82 ALA A C 1
ATOM 585 O O . ALA A 1 84 ? -47.648 26.921 9.152 1.00 42.73 82 ALA A O 1
ATOM 587 N N . MET A 1 85 ? -46.576 25.596 7.682 1.00 66.91 83 MET A N 1
ATOM 588 C CA . MET A 1 85 ? -47.266 26.182 6.527 1.00 60.92 83 MET A CA 1
ATOM 589 C C . MET A 1 85 ? -48.749 25.813 6.535 1.00 50.16 83 MET A C 1
ATOM 590 O O . MET A 1 85 ? -49.590 26.604 6.110 1.00 78.70 83 MET A O 1
ATOM 595 N N . ARG A 1 101 ? -26.439 35.803 19.397 1.00 45.02 359 ARG A N 1
ATOM 596 C CA . ARG A 1 101 ? -26.552 36.129 17.972 1.00 31.46 359 ARG A CA 1
ATOM 597 C C . ARG A 1 101 ? -25.206 36.017 17.264 1.00 38.66 359 ARG A C 1
ATOM 598 O O . ARG A 1 101 ? -25.053 35.186 16.415 1.00 31.20 359 ARG A O 1
ATOM 606 N N . GLU A 1 102 ? -24.222 36.842 17.589 1.00 27.15 360 GLU A N 1
ATOM 607 C CA . GLU A 1 102 ? -22.855 36.564 17.168 1.00 27.06 360 GLU A CA 1
ATOM 608 C C . GLU A 1 102 ? -22.144 35.835 18.291 1.00 26.51 360 GLU A C 1
ATOM 609 O O . GLU A 1 102 ? -22.290 36.190 19.469 1.00 29.85 360 GLU A O 1
ATOM 615 N N . TYR A 1 103 ? -21.403 34.791 17.932 1.00 23.14 361 TYR A N 1
ATOM 616 C CA . TYR A 1 103 ? -20.756 33.940 18.914 1.00 20.43 361 TYR A CA 1
ATOM 617 C C . TYR A 1 103 ? -19.274 33.774 18.604 1.00 23.61 361 TYR A C 1
ATOM 618 O O . TYR A 1 103 ? -18.832 33.927 17.463 1.00 23.63 361 TYR A O 1
ATOM 627 N N . THR A 1 104 ? -18.504 33.451 19.650 1.00 22.56 362 THR A N 1
ATOM 628 C CA . THR A 1 104 ? -17.214 32.801 19.491 1.00 21.54 362 THR A CA 1
ATOM 629 C C . THR A 1 104 ? -17.422 31.285 19.597 1.00 21.97 362 THR A C 1
ATOM 630 O O . THR A 1 104 ? -18.511 30.801 19.905 1.00 20.54 362 THR A O 1
ATOM 634 N N . LEU A 1 105 ? -16.377 30.512 19.289 1.00 22.35 363 LEU A N 1
ATOM 635 C CA . LEU A 1 105 ? -16.525 29.070 19.469 1.00 22.84 363 LEU A CA 1
ATOM 636 C C . LEU A 1 105 ? -16.923 28.758 20.894 1.00 23.79 363 LEU A C 1
ATOM 637 O O . LEU A 1 105 ? -17.766 27.882 21.139 1.00 25.46 363 LEU A O 1
ATOM 642 N N . GLN A 1 106 ? -16.318 29.462 21.843 1.00 24.78 364 GLN A N 1
ATOM 643 C CA . GLN A 1 106 ? -16.605 29.231 23.250 1.00 25.82 364 GLN A CA 1
ATOM 644 C C . GLN A 1 106 ? -18.037 29.627 23.592 1.00 26.37 364 GLN A C 1
ATOM 645 O O . GLN A 1 106 ? -18.756 28.862 24.234 1.00 24.26 364 GLN A O 1
ATOM 651 N N . SER A 1 107 ? -18.476 30.827 23.190 1.00 21.68 365 SER A N 1
ATOM 652 C CA . SER A 1 107 ? -19.814 31.233 23.608 1.00 22.83 365 SER A CA 1
ATOM 653 C C . SER A 1 107 ? -20.896 30.449 22.875 1.00 19.00 365 SER A C 1
ATOM 654 O O . SER A 1 107 ? -21.976 30.185 23.437 1.00 19.08 365 SER A O 1
ATOM 657 N N . PHE A 1 108 ? -20.614 29.970 21.658 1.00 17.23 366 PHE A N 1
ATOM 658 C CA . PHE A 1 108 ? -21.567 29.072 21.013 1.00 16.14 366 PHE A CA 1
ATOM 659 C C . PHE A 1 108 ? -21.670 27.749 21.761 1.00 16.81 366 PHE A C 1
ATOM 660 O O . PHE A 1 108 ? -22.771 27.228 21.959 1.00 17.01 366 PHE A O 1
ATOM 668 N N . GLY A 1 109 ? -20.531 27.207 22.197 1.00 18.08 367 GLY A N 1
ATOM 669 C CA . GLY A 1 109 ? -20.543 25.991 22.988 1.00 17.95 367 GLY A CA 1
ATOM 670 C C . GLY A 1 109 ? -21.320 26.127 24.281 1.00 18.55 367 GLY A C 1
ATOM 671 O O . GLY A 1 109 ? -22.077 25.218 24.650 1.00 18.47 367 GLY A O 1
ATOM 672 N N . GLU A 1 110 ? -21.137 27.238 24.989 1.00 18.39 368 GLU A N 1
ATOM 673 C CA A GLU A 1 110 ? -21.888 27.449 26.222 0.50 17.03 368 GLU A CA 1
ATOM 674 C CA B GLU A 1 110 ? -21.886 27.448 26.222 0.50 17.07 368 GLU A CA 1
ATOM 675 C C . GLU A 1 110 ? -23.377 27.491 25.934 1.00 20.54 368 GLU A C 1
ATOM 676 O O . GLU A 1 110 ? -24.180 26.836 26.625 1.00 19.13 368 GLU A O 1
ATOM 687 N N . MET A 1 111 ? -23.770 28.229 24.888 1.00 17.16 369 MET A N 1
ATOM 688 C CA . MET A 1 111 ? -25.178 28.255 24.519 1.00 16.30 369 MET A CA 1
ATOM 689 C C . MET A 1 111 ? -25.673 26.858 24.172 1.00 16.10 369 MET A C 1
ATOM 690 O O . MET A 1 111 ? -26.788 26.466 24.555 1.00 18.12 369 MET A O 1
ATOM 695 N N . ALA A 1 112 ? -24.885 26.107 23.390 1.00 14.70 370 ALA A N 1
ATOM 696 C CA . ALA A 1 112 ? -25.342 24.822 22.871 1.00 14.56 370 ALA A CA 1
ATOM 697 C C . ALA A 1 112 ? -25.507 23.817 24.006 1.00 16.67 370 ALA A C 1
ATOM 698 O O . ALA A 1 112 ? -26.511 23.088 24.061 1.00 15.76 370 ALA A O 1
ATOM 700 N N . ASP A 1 113 ? -24.557 23.795 24.933 1.00 16.18 371 ASP A N 1
ATOM 701 C CA . ASP A 1 113 ? -24.649 22.831 26.027 1.00 16.34 371 ASP A CA 1
ATOM 702 C C . ASP A 1 113 ? -25.786 23.201 26.968 1.00 18.57 371 ASP A C 1
ATOM 703 O O . ASP A 1 113 ? -26.516 22.319 27.446 1.00 19.03 371 ASP A O 1
ATOM 708 N N . ASN A 1 114 ? -25.936 24.494 27.269 1.00 18.28 372 ASN A N 1
ATOM 709 C CA . ASN A 1 114 ? -27.066 24.930 28.079 1.00 17.86 372 ASN A CA 1
ATOM 710 C C . ASN A 1 114 ? -28.388 24.576 27.430 1.00 18.56 372 ASN A C 1
ATOM 711 O O . ASN A 1 114 ? -29.320 24.130 28.128 1.00 19.82 372 ASN A O 1
ATOM 716 N N . PHE A 1 115 ? -28.500 24.760 26.107 1.00 17.28 373 PHE A N 1
ATOM 717 C CA . PHE A 1 115 ? -29.755 24.427 25.449 1.00 16.05 373 PHE A CA 1
ATOM 718 C C . PHE A 1 115 ? -30.078 22.958 25.656 1.00 16.54 373 PHE A C 1
ATOM 719 O O . PHE A 1 115 ? -31.225 22.587 25.984 1.00 16.95 373 PHE A O 1
ATOM 727 N N . LYS A 1 116 ? -29.100 22.098 25.389 1.00 15.51 374 LYS A N 1
ATOM 728 C CA . LYS A 1 116 ? -29.393 20.675 25.409 1.00 15.54 374 LYS A CA 1
ATOM 729 C C . LYS A 1 116 ? -29.644 20.161 26.823 1.00 16.53 374 LYS A C 1
ATOM 730 O O . LYS A 1 116 ? -30.542 19.327 27.028 1.00 16.56 374 LYS A O 1
ATOM 736 N N . SER A 1 117 ? -28.825 20.593 27.806 1.00 16.23 375 SER A N 1
ATOM 737 C CA . SER A 1 117 ? -29.023 20.082 29.141 1.00 17.59 375 SER A CA 1
ATOM 738 C C . SER A 1 117 ? -30.340 20.576 29.699 1.00 17.23 375 SER A C 1
ATOM 739 O O . SER A 1 117 ? -30.989 19.850 30.449 1.00 19.98 375 SER A O 1
ATOM 742 N N . ASP A 1 118 ? -30.745 21.807 29.371 1.00 18.52 376 ASP A N 1
ATOM 743 C CA A ASP A 1 118 ? -32.060 22.281 29.788 0.50 18.96 376 ASP A CA 1
ATOM 744 C CA B ASP A 1 118 ? -32.060 22.289 29.787 0.50 18.98 376 ASP A CA 1
ATOM 745 C C . ASP A 1 118 ? -33.178 21.503 29.104 1.00 18.63 376 ASP A C 1
ATOM 746 O O . ASP A 1 118 ? -34.165 21.128 29.752 1.00 22.55 376 ASP A O 1
ATOM 755 N N . TYR A 1 119 ? -33.041 21.246 27.795 1.00 18.98 377 TYR A N 1
ATOM 756 C CA . TYR A 1 119 ? -34.108 20.591 27.048 1.00 18.33 377 TYR A CA 1
ATOM 757 C C . TYR A 1 119 ? -34.393 19.197 27.592 1.00 18.60 377 TYR A C 1
ATOM 758 O O . TYR A 1 119 ? -35.553 18.813 27.774 1.00 20.43 377 TYR A O 1
ATOM 767 N N . PHE A 1 120 ? -33.340 18.423 27.859 1.00 17.60 378 PHE A N 1
ATOM 768 C CA . PHE A 1 120 ? -33.490 17.054 28.308 1.00 17.03 378 PHE A CA 1
ATOM 769 C C . PHE A 1 120 ? -33.379 16.900 29.815 1.00 18.92 378 PHE A C 1
ATOM 770 O O . PHE A 1 120 ? -33.583 15.796 30.319 1.00 20.73 378 PHE A O 1
ATOM 778 N N . ASN A 1 121 ? -33.076 17.970 30.561 1.00 20.86 379 ASN A N 1
ATOM 779 C CA . ASN A 1 121 ? -32.963 17.894 32.031 1.00 19.91 379 ASN A CA 1
ATOM 780 C C . ASN A 1 121 ? -31.930 16.864 32.492 1.00 19.41 379 ASN A C 1
ATOM 781 O O . ASN A 1 121 ? -32.136 16.145 33.467 1.00 22.04 379 ASN A O 1
ATOM 786 N N . MET A 1 122 ? -30.797 16.812 31.802 1.00 19.04 380 MET A N 1
ATOM 787 C CA . MET A 1 122 ? -29.737 15.906 32.207 1.00 20.51 380 MET A CA 1
ATOM 788 C C . MET A 1 122 ? -28.435 16.391 31.589 1.00 19.21 380 MET A C 1
ATOM 789 O O . MET A 1 122 ? -28.443 17.227 30.665 1.00 19.78 380 MET A O 1
ATOM 794 N N . PRO A 1 123 ? -27.289 15.898 32.083 1.00 19.33 381 PRO A N 1
ATOM 795 C CA . PRO A 1 123 ? -26.019 16.331 31.474 1.00 19.51 381 PRO A CA 1
ATOM 796 C C . PRO A 1 123 ? -25.930 15.955 30.001 1.00 20.64 381 PRO A C 1
ATOM 797 O O . PRO A 1 123 ? -26.473 14.943 29.558 1.00 20.36 381 PRO A O 1
ATOM 801 N N . VAL A 1 124 ? -25.299 16.821 29.189 1.00 19.95 382 VAL A N 1
ATOM 802 C CA . VAL A 1 124 ? -25.346 16.652 27.728 1.00 21.52 382 VAL A CA 1
ATOM 803 C C . VAL A 1 124 ? -24.823 15.288 27.286 1.00 19.72 382 VAL A C 1
ATOM 804 O O . VAL A 1 124 ? -25.427 14.631 26.416 1.00 23.21 382 VAL A O 1
ATOM 808 N N . HIS A 1 125 ? -23.747 14.808 27.914 1.00 25.17 383 HIS A N 1
ATOM 809 C CA . HIS A 1 125 ? -23.188 13.528 27.491 1.00 30.51 383 HIS A CA 1
ATOM 810 C C . HIS A 1 125 ? -24.059 12.345 27.892 1.00 30.33 383 HIS A C 1
ATOM 811 O O . HIS A 1 125 ? -23.823 11.225 27.424 1.00 35.22 383 HIS A O 1
ATOM 818 N N . MET A 1 126 ? -25.027 12.545 28.780 1.00 24.35 384 MET A N 1
ATOM 819 C CA . MET A 1 126 ? -25.873 11.462 29.238 1.00 22.62 384 MET A CA 1
ATOM 820 C C . MET A 1 126 ? -27.110 11.250 28.378 1.00 23.77 384 MET A C 1
ATOM 821 O O . MET A 1 126 ? -27.803 10.247 28.573 1.00 22.67 384 MET A O 1
ATOM 826 N N . VAL A 1 127 ? -27.412 12.153 27.462 1.00 21.51 385 VAL A N 1
ATOM 827 C CA . VAL A 1 127 ? -28.623 12.009 26.661 1.00 19.89 385 VAL A CA 1
ATOM 828 C C . VAL A 1 127 ? -28.414 10.939 25.597 1.00 18.66 385 VAL A C 1
ATOM 829 O O . VAL A 1 127 ? -27.488 11.065 24.772 1.00 18.69 385 VAL A O 1
ATOM 833 N N . PRO A 1 128 ? -29.229 9.876 25.583 1.00 19.74 386 PRO A N 1
ATOM 834 C CA . PRO A 1 128 ? -29.056 8.817 24.569 1.00 19.31 386 PRO A CA 1
ATOM 835 C C . PRO A 1 128 ? -29.187 9.339 23.145 1.00 17.15 386 PRO A C 1
ATOM 836 O O . PRO A 1 128 ? -30.054 10.165 22.863 1.00 18.66 386 PRO A O 1
ATOM 840 N N . THR A 1 129 ? -28.283 8.899 22.250 1.00 19.72 387 THR A N 1
ATOM 841 C CA . THR A 1 129 ? -28.357 9.326 20.854 1.00 18.20 387 THR A CA 1
ATOM 842 C C . THR A 1 129 ? -29.695 8.964 20.229 1.00 16.30 387 THR A C 1
ATOM 843 O O . THR A 1 129 ? -30.208 9.713 19.394 1.00 16.94 387 THR A O 1
ATOM 847 N N . GLU A 1 130 ? -30.305 7.859 20.658 1.00 17.64 388 GLU A N 1
ATOM 848 C CA . GLU A 1 130 ? -31.591 7.457 20.104 1.00 18.75 388 GLU A CA 1
ATOM 849 C C . GLU A 1 130 ? -32.701 8.376 20.557 1.00 18.96 388 GLU A C 1
ATOM 850 O O . GLU A 1 130 ? -33.694 8.533 19.844 1.00 18.25 388 GLU A O 1
ATOM 856 N N . LEU A 1 131 ? -32.563 8.967 21.747 1.00 20.09 389 LEU A N 1
ATOM 857 C CA . LEU A 1 131 ? -33.583 9.878 22.244 1.00 18.87 389 LEU A CA 1
ATOM 858 C C . LEU A 1 131 ? -33.509 11.207 21.507 1.00 17.10 389 LEU A C 1
ATOM 859 O O . LEU A 1 131 ? -34.540 11.747 21.091 1.00 18.46 389 LEU A O 1
ATOM 864 N N . VAL A 1 132 ? -32.302 11.722 21.262 1.00 15.34 390 VAL A N 1
ATOM 865 C CA . VAL A 1 132 ? -32.204 12.966 20.497 1.00 15.86 390 VAL A CA 1
ATOM 866 C C . VAL A 1 132 ? -32.790 12.734 19.113 1.00 15.03 390 VAL A C 1
ATOM 867 O O . VAL A 1 132 ? -33.482 13.593 18.557 1.00 16.26 390 VAL A O 1
ATOM 871 N N . GLU A 1 133 ? -32.497 11.569 18.519 1.00 15.99 391 GLU A N 1
ATOM 872 C CA . GLU A 1 133 ? -33.003 11.265 17.179 1.00 14.22 391 GLU A CA 1
ATOM 873 C C . GLU A 1 133 ? -34.533 11.214 17.166 1.00 15.47 391 GLU A C 1
ATOM 874 O O . GLU A 1 133 ? -35.191 11.820 16.312 1.00 16.42 391 GLU A O 1
ATOM 880 N N . LYS A 1 134 ? -35.121 10.493 18.118 1.00 17.08 392 LYS A N 1
ATOM 881 C CA . LYS A 1 134 ? -36.569 10.412 18.138 1.00 17.32 392 LYS A CA 1
ATOM 882 C C . LYS A 1 134 ? -37.196 11.782 18.354 1.00 17.73 392 LYS A C 1
ATOM 883 O O . LYS A 1 134 ? -38.227 12.103 17.747 1.00 19.24 392 LYS A O 1
ATOM 889 N N . GLU A 1 135 ? -36.609 12.580 19.245 1.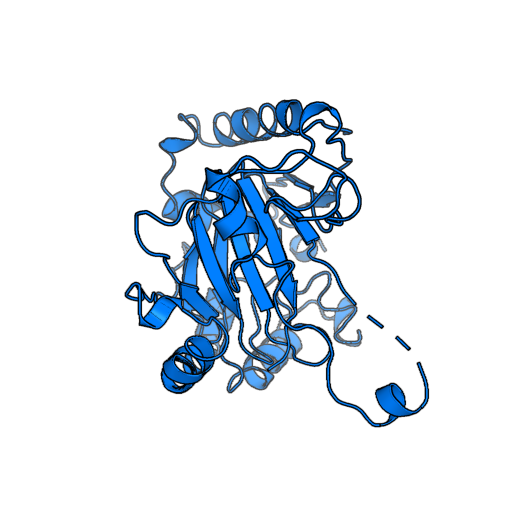00 16.71 393 GLU A N 1
ATOM 890 C CA . GLU A 1 135 ? -37.164 13.895 19.550 1.00 16.46 393 GLU A CA 1
ATOM 891 C C . GLU A 1 135 ? -37.021 14.839 18.359 1.00 17.71 393 GLU A C 1
ATOM 892 O O . GLU A 1 135 ? -37.927 15.628 18.071 1.00 17.45 393 GLU A O 1
ATOM 898 N N . PHE A 1 136 ? -35.872 14.787 17.674 1.00 15.66 394 PHE A N 1
ATOM 899 C CA . PHE A 1 136 ? -35.701 15.613 16.491 1.00 15.20 394 PHE A CA 1
ATOM 900 C C . PHE A 1 136 ? -36.822 15.390 15.497 1.00 16.17 394 PHE A C 1
ATOM 901 O O . PHE A 1 136 ? -37.454 16.356 15.052 1.00 17.66 394 PHE A O 1
ATOM 909 N N . TRP A 1 137 ? -37.127 14.129 15.157 1.00 15.88 395 TRP A N 1
ATOM 910 C CA . TRP A 1 137 ? -38.133 13.887 14.139 1.00 16.80 395 TRP A CA 1
ATOM 911 C C . TRP A 1 137 ? -39.522 14.225 14.658 1.00 17.63 395 TRP A C 1
ATOM 912 O O . TRP A 1 137 ? -40.391 14.657 13.888 1.00 21.36 395 TRP A O 1
ATOM 923 N N . ARG A 1 138 ? -39.767 14.050 15.958 1.00 17.89 396 ARG A N 1
ATOM 924 C CA . ARG A 1 138 ? -41.037 14.487 16.522 1.00 20.99 396 ARG A CA 1
ATOM 925 C C . ARG A 1 138 ? -41.197 15.985 16.330 1.00 20.73 396 ARG A C 1
ATOM 926 O O . ARG A 1 138 ? -42.265 16.461 15.921 1.00 21.47 396 ARG A O 1
ATOM 934 N N . LEU A 1 139 ? -40.135 16.747 16.645 1.00 18.10 397 LEU A N 1
ATOM 935 C CA . LEU A 1 139 ? -40.228 18.210 16.617 1.00 17.62 397 LEU A CA 1
ATOM 936 C C . LEU A 1 139 ? -40.404 18.741 15.202 1.00 18.70 397 LEU A C 1
ATOM 937 O O . LEU A 1 139 ? -41.101 19.749 15.005 1.00 21.50 397 LEU A O 1
ATOM 942 N N . VAL A 1 140 ? -39.767 18.097 14.216 1.00 17.96 398 VAL A N 1
ATOM 943 C CA . VAL A 1 140 ? -39.887 18.513 12.820 1.00 19.02 398 VAL A CA 1
ATOM 944 C C . VAL A 1 140 ? -41.338 18.490 12.365 1.00 21.03 398 VAL A C 1
ATOM 945 O O . VAL A 1 140 ? -41.771 19.338 11.571 1.00 22.39 398 VAL A O 1
ATOM 949 N N . SER A 1 141 ? -42.123 17.542 12.872 1.00 21.40 399 SER A N 1
ATOM 950 C CA . SER A 1 141 ? -43.511 17.404 12.474 1.00 25.29 399 SER A CA 1
ATOM 951 C C . SER A 1 141 ? -44.497 17.987 13.474 1.00 26.87 399 SER A C 1
ATOM 952 O O . SER A 1 141 ? -45.708 17.916 13.238 1.00 28.32 399 SER A O 1
ATOM 955 N N . SER A 1 142 ? -44.031 18.568 14.573 1.00 25.75 400 SER A N 1
ATOM 956 C CA . SER A 1 142 ? -44.935 19.027 15.613 1.00 26.21 400 SER A CA 1
ATOM 957 C C . SER A 1 142 ? -45.430 20.428 15.294 1.00 30.08 400 SER A C 1
ATOM 958 O O . SER A 1 142 ? -44.630 21.323 15.009 1.00 40.87 400 SER A O 1
ATOM 961 N N . ILE A 1 143 ? -46.747 20.622 15.372 1.00 39.37 401 ILE A N 1
ATOM 962 C CA . ILE A 1 143 ? -47.295 21.976 15.349 1.00 46.46 401 ILE A CA 1
ATOM 963 C C . ILE A 1 143 ? -47.560 22.511 16.744 1.00 58.58 401 ILE A C 1
ATOM 964 O O . ILE A 1 143 ? -47.826 23.714 16.896 1.00 58.21 401 ILE A O 1
ATOM 969 N N . GLU A 1 144 ? -47.472 21.664 17.767 1.00 34.53 402 GLU A N 1
ATOM 970 C CA . GLU A 1 144 ? -47.763 22.088 19.129 1.00 54.07 402 GLU A CA 1
ATOM 971 C C . GLU A 1 144 ? -46.565 22.729 19.815 1.00 37.14 402 GLU A C 1
ATOM 972 O O . GLU A 1 144 ? -46.748 23.479 20.779 1.00 39.79 402 GLU A O 1
ATOM 978 N N . GLU A 1 145 ? -45.351 22.461 19.342 1.00 34.19 403 GLU A N 1
ATOM 979 C CA . GLU A 1 145 ? -44.133 22.910 19.998 1.00 35.23 403 GLU A CA 1
ATOM 980 C C . GLU A 1 145 ? -43.214 23.439 18.908 1.00 38.19 403 GLU A C 1
ATOM 981 O O . GLU A 1 145 ? -42.937 22.722 17.944 1.00 37.49 403 GLU A O 1
ATOM 987 N N . ASP A 1 146 ? -42.740 24.678 19.055 1.00 29.18 404 ASP A N 1
ATOM 988 C CA . ASP A 1 146 ? -41.913 25.333 18.041 1.00 28.69 404 ASP A CA 1
ATOM 989 C C . ASP A 1 146 ? -40.509 25.467 18.621 1.00 28.66 404 ASP A C 1
ATOM 990 O O . ASP A 1 146 ? -40.240 26.390 19.393 1.00 38.12 404 ASP A O 1
ATOM 995 N N . VAL A 1 147 ? -39.629 24.541 18.276 1.00 23.63 405 VAL A N 1
ATOM 996 C CA . VAL A 1 147 ? -38.242 24.551 18.730 1.00 20.64 405 VAL A CA 1
ATOM 997 C C . VAL A 1 147 ? -37.397 25.222 17.660 1.00 20.05 405 VAL A C 1
ATOM 998 O O . VAL A 1 147 ? -37.551 24.946 16.460 1.00 20.84 405 VAL A O 1
ATOM 1002 N N . ILE A 1 148 ? -36.532 26.133 18.086 1.00 20.04 406 ILE A N 1
ATOM 1003 C CA . ILE A 1 148 ? -35.699 26.905 17.176 1.00 18.60 406 ILE A CA 1
ATOM 1004 C C . ILE A 1 148 ? -34.272 26.769 17.675 1.00 16.22 406 ILE A C 1
ATOM 1005 O O . ILE A 1 148 ? -34.020 26.961 18.871 1.00 19.66 406 ILE A O 1
ATOM 1010 N N . VAL A 1 149 ? -33.339 26.437 16.787 1.00 15.87 407 VAL A N 1
ATOM 1011 C CA . VAL A 1 149 ? -31.927 26.254 17.115 1.00 15.34 407 VAL A CA 1
ATOM 1012 C C . VAL A 1 149 ? -31.105 27.098 16.147 1.00 14.55 407 VAL A C 1
ATOM 1013 O O . VAL A 1 149 ? -31.659 27.796 15.297 1.00 15.50 407 VAL A O 1
ATOM 1017 N N . GLU A 1 150 ? -29.784 27.051 16.301 1.00 14.14 408 GLU A N 1
ATOM 1018 C CA . GLU A 1 150 ? -28.867 27.821 15.469 1.00 14.74 408 GLU A CA 1
ATOM 1019 C C . GLU A 1 150 ? -27.752 26.929 14.974 1.00 15.54 408 GLU A C 1
ATOM 1020 O O . GLU A 1 150 ? -27.355 25.973 15.669 1.00 15.18 408 GLU A O 1
ATOM 1026 N N . TYR A 1 151 ? -27.297 27.177 13.741 1.00 14.17 409 TYR A N 1
ATOM 1027 C CA . TYR A 1 151 ? -26.264 26.335 13.141 1.00 14.14 409 TYR A CA 1
ATOM 1028 C C . TYR A 1 151 ? -25.179 27.206 12.527 1.00 13.50 409 TYR A C 1
ATOM 1029 O O . TYR A 1 151 ? -25.480 28.036 11.681 1.00 14.07 409 TYR A O 1
ATOM 1038 N N . GLY A 1 152 ? -23.906 27.003 12.918 1.00 15.33 410 GLY A N 1
ATOM 1039 C CA . GLY A 1 152 ? -22.790 27.715 12.296 1.00 15.44 410 GLY A CA 1
ATOM 1040 C C . GLY A 1 152 ? -22.409 27.001 11.031 1.00 16.05 410 GLY A C 1
ATOM 1041 O O . GLY A 1 152 ? -21.450 26.243 11.001 1.00 17.43 410 GLY A O 1
ATOM 1042 N N . ALA A 1 153 ? -23.170 27.213 9.964 1.00 16.96 411 ALA A N 1
ATOM 1043 C CA . ALA A 1 153 ? -23.083 26.371 8.774 1.00 17.13 411 ALA A CA 1
ATOM 1044 C C . ALA A 1 153 ? -22.410 27.123 7.649 1.00 19.04 411 ALA A C 1
ATOM 1045 O O . ALA A 1 153 ? -22.434 28.339 7.598 1.00 19.11 411 ALA A O 1
ATOM 1047 N N . ASP A 1 154 ? -21.773 26.404 6.757 1.00 20.93 412 ASP A N 1
ATOM 1048 C CA . ASP A 1 154 ? -21.131 27.002 5.579 1.00 36.11 412 ASP A CA 1
ATOM 1049 C C . ASP A 1 154 ? -20.188 28.170 5.926 1.00 45.08 412 ASP A C 1
ATOM 1050 O O . ASP A 1 154 ? -20.231 29.235 5.314 1.00 36.42 412 ASP A O 1
ATOM 1055 N N . ILE A 1 155 ? -19.326 27.963 6.915 1.00 25.35 413 ILE A N 1
ATOM 1056 C CA . ILE A 1 155 ? -18.248 28.896 7.260 1.00 17.67 413 ILE A CA 1
ATOM 1057 C C . ILE A 1 155 ? -17.021 28.471 6.440 1.00 20.62 413 ILE A C 1
ATOM 1058 O O . ILE A 1 155 ? -16.639 27.304 6.504 1.00 18.55 413 ILE A O 1
ATOM 1063 N N . SER A 1 156 ? -16.404 29.357 5.648 1.00 22.34 414 SER A N 1
ATOM 1064 C CA . SER A 1 156 ? -15.297 28.849 4.832 1.00 24.22 414 SER A CA 1
ATOM 1065 C C . SER A 1 156 ? -14.037 28.573 5.657 1.00 23.88 414 SER A C 1
ATOM 1066 O O . SER A 1 156 ? -13.725 29.312 6.597 1.00 26.97 414 SER A O 1
ATOM 1069 N N . SER A 1 157 ? -13.271 27.532 5.273 1.00 23.96 415 SER A N 1
ATOM 1070 C CA . SER A 1 157 ? -11.962 27.308 5.895 1.00 20.88 415 SER A CA 1
ATOM 1071 C C . SER A 1 157 ? -11.005 28.474 5.625 1.00 30.93 415 SER A C 1
ATOM 1072 O O . SER A 1 157 ? -9.990 28.618 6.315 1.00 29.26 415 SER A O 1
ATOM 1075 N N . LYS A 1 158 ? -11.297 29.310 4.635 1.00 25.45 416 LYS A N 1
ATOM 1076 C CA . LYS A 1 158 ? -10.449 30.472 4.396 1.00 31.62 416 LYS A CA 1
ATOM 1077 C C . LYS A 1 158 ? -10.572 31.531 5.488 1.00 32.26 416 LYS A C 1
ATOM 1078 O O . LYS A 1 158 ? -9.665 32.355 5.635 1.00 36.41 416 LYS A O 1
ATOM 1080 N N . ASP A 1 159 ? -11.647 31.522 6.272 1.00 33.13 417 ASP A N 1
ATOM 1081 C CA . ASP A 1 159 ? -11.907 32.621 7.207 1.00 38.17 417 ASP A CA 1
ATOM 1082 C C . ASP A 1 159 ? -10.968 32.573 8.410 1.00 32.03 417 ASP A C 1
ATOM 1083 O O . ASP A 1 159 ? -10.273 33.551 8.724 1.00 35.60 417 ASP A O 1
ATOM 1088 N N . PHE A 1 160 ? -10.934 31.438 9.096 1.00 36.27 418 PHE A N 1
ATOM 1089 C CA . PHE A 1 160 ? -10.085 31.252 10.263 1.00 33.22 418 PHE A CA 1
ATOM 1090 C C . PHE A 1 160 ? -9.171 30.045 10.112 1.00 44.04 418 PHE A C 1
ATOM 1091 O O . PHE A 1 160 ? -8.598 29.587 11.104 1.00 32.80 418 PHE A O 1
ATOM 1099 N N . GLY A 1 161 ? -9.015 29.520 8.905 1.00 28.98 419 GLY A N 1
ATOM 1100 C CA . GLY A 1 161 ? -8.237 28.313 8.726 1.00 26.25 419 GLY A CA 1
ATOM 1101 C C . GLY A 1 161 ? -9.075 27.045 8.755 1.00 23.93 419 GLY A C 1
ATOM 1102 O O . GLY A 1 161 ? -10.198 26.999 9.260 1.00 24.26 419 GLY A O 1
ATOM 1103 N N . SER A 1 162 ? -8.512 26.010 8.156 1.00 24.50 420 SER A N 1
ATOM 1104 C CA . SER A 1 162 ? -9.040 24.669 8.266 1.00 21.60 420 SER A CA 1
ATOM 1105 C C . SER A 1 162 ? -8.826 24.152 9.688 1.00 21.57 420 SER A C 1
ATOM 1106 O O . SER A 1 162 ? -7.928 24.610 10.402 1.00 23.83 420 SER A O 1
ATOM 1109 N N . GLY A 1 163 ? -9.666 23.190 10.097 1.00 18.65 421 GLY A N 1
ATOM 1110 C CA . GLY A 1 163 ? -9.379 22.475 11.324 1.00 19.13 421 GLY A CA 1
ATOM 1111 C C . GLY A 1 163 ? -8.159 21.584 11.225 1.00 18.68 421 GLY A C 1
ATOM 1112 O O . GLY A 1 163 ? -7.605 21.177 12.246 1.00 20.64 421 GLY A O 1
ATOM 1113 N N . PHE A 1 164 ? -7.765 21.180 9.955 1.00 21.07 422 PHE A N 1
ATOM 1114 C CA . PHE A 1 164 ? -6.523 20.437 9.769 1.00 20.33 422 PHE A CA 1
ATOM 1115 C C . PHE A 1 164 ? -5.340 21.388 9.648 1.00 23.37 422 PHE A C 1
ATOM 1116 O O . PHE A 1 164 ? -5.473 22.491 9.107 1.00 22.80 422 PHE A O 1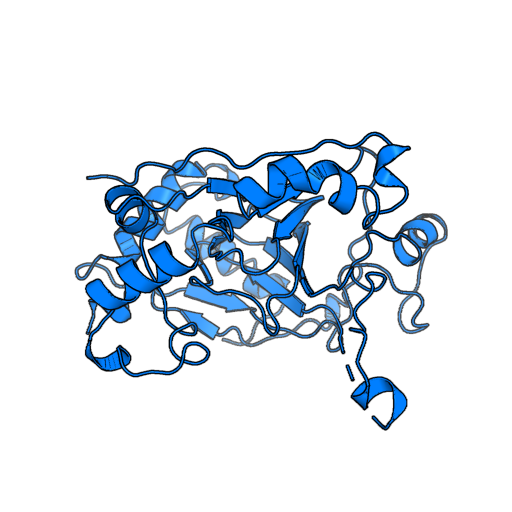
ATOM 1124 N N . PRO A 1 165 ? -4.143 20.983 10.087 1.00 21.41 423 PRO A N 1
ATOM 1125 C CA . PRO A 1 165 ? -2.948 21.799 9.818 1.00 23.68 423 PRO A CA 1
ATOM 1126 C C . PRO A 1 165 ? -2.660 21.851 8.322 1.00 23.42 423 PRO A C 1
ATOM 1127 O O . PRO A 1 165 ? -2.880 20.867 7.599 1.00 23.65 423 PRO A O 1
ATOM 1131 N N . VAL A 1 166 ? -2.209 23.021 7.858 1.00 24.38 424 VAL A N 1
ATOM 1132 C CA . VAL A 1 166 ? -1.914 23.264 6.450 1.00 28.39 424 VAL A CA 1
ATOM 1133 C C . VAL A 1 166 ? -0.578 23.983 6.365 1.00 29.88 424 VAL A C 1
ATOM 1134 O O . VAL A 1 166 ? -0.291 24.885 7.160 1.00 30.63 424 VAL A O 1
ATOM 1138 N N . LYS A 1 167 ? 0.249 23.579 5.411 1.00 27.65 425 LYS A N 1
ATOM 1139 C CA . LYS A 1 167 ? 1.498 24.293 5.200 1.00 34.80 425 LYS A CA 1
ATOM 1140 C C . LYS A 1 167 ? 1.243 25.609 4.472 1.00 38.52 425 LYS A C 1
ATOM 1141 O O . LYS A 1 167 ? 1.760 25.834 3.373 1.00 62.99 425 LYS A O 1
ATOM 1147 N N . ASP A 1 168 ? 0.451 26.484 5.089 1.00 62.38 426 ASP A N 1
ATOM 1148 C CA . ASP A 1 168 ? 0.144 27.793 4.532 1.00 54.89 426 ASP A CA 1
ATOM 1149 C C . ASP A 1 168 ? 1.214 28.826 4.836 1.00 47.92 426 ASP A C 1
ATOM 1150 O O . ASP A 1 168 ? 1.315 29.827 4.117 1.00 52.60 426 ASP A O 1
ATOM 1155 N N . GLY A 1 169 ? 2.010 28.614 5.879 1.00 66.07 427 GLY A N 1
ATOM 1156 C CA . GLY A 1 169 ? 2.823 29.687 6.405 1.00 60.85 427 GLY A CA 1
ATOM 1157 C C . GLY A 1 169 ? 2.047 30.692 7.221 1.00 59.63 427 GLY A C 1
ATOM 1158 O O . GLY A 1 169 ? 2.605 31.732 7.590 1.00 65.85 427 GLY A O 1
ATOM 1159 N N . ARG A 1 170 ? 0.772 30.413 7.504 1.00 56.81 428 ARG A N 1
ATOM 1160 C CA . ARG A 1 170 ? -0.089 31.295 8.277 1.00 73.52 428 ARG A CA 1
ATOM 1161 C C . ARG A 1 170 ? -0.225 30.866 9.731 1.00 59.40 428 ARG A C 1
ATOM 1162 O O . ARG A 1 170 ? -0.700 31.655 10.554 1.00 60.08 428 ARG A O 1
ATOM 1164 N N . ARG A 1 171 ? 0.175 29.643 10.065 1.00 45.53 429 ARG A N 1
ATOM 1165 C CA . ARG A 1 171 ? 0.074 29.152 11.428 1.00 42.36 429 ARG A CA 1
ATOM 1166 C C . ARG A 1 171 ? 1.168 28.116 11.648 1.00 69.88 429 ARG A C 1
ATOM 1167 O O . ARG A 1 171 ? 1.533 27.370 10.732 1.00 58.31 429 ARG A O 1
ATOM 1175 N N . LYS A 1 172 ? 1.693 28.082 12.871 1.00 63.31 430 LYS A N 1
ATOM 1176 C CA . LYS A 1 172 ? 2.796 27.186 13.189 1.00 60.09 430 LYS A CA 1
ATOM 1177 C C . LYS A 1 172 ? 2.360 25.723 13.120 1.00 46.29 430 LYS A C 1
ATOM 1178 O O . LYS A 1 172 ? 1.265 25.353 13.559 1.00 41.66 430 LYS A O 1
ATOM 1180 N N . ILE A 1 173 ? 3.234 24.895 12.552 1.00 39.81 431 ILE A N 1
ATOM 1181 C CA . ILE A 1 173 ? 3.056 23.451 12.496 1.00 42.75 431 ILE A CA 1
ATOM 1182 C C . ILE A 1 173 ? 4.216 22.824 13.259 1.00 38.89 431 ILE A C 1
ATOM 1183 O O . ILE A 1 173 ? 5.386 23.057 12.927 1.00 37.41 431 ILE A O 1
ATOM 1188 N N . LEU A 1 174 ? 3.891 22.061 14.298 1.00 41.18 432 LEU A N 1
ATOM 1189 C CA . LEU A 1 174 ? 4.900 21.346 15.052 1.00 37.50 432 LEU A CA 1
ATOM 1190 C C . LEU A 1 174 ? 5.372 20.137 14.252 1.00 41.85 432 LEU A C 1
ATOM 1191 O O . LEU A 1 174 ? 4.644 19.632 13.392 1.00 34.24 432 LEU A O 1
ATOM 1196 N N . PRO A 1 175 ? 6.600 19.670 14.503 1.00 37.92 433 PRO A N 1
ATOM 1197 C CA . PRO A 1 175 ? 7.107 18.500 13.766 1.00 36.96 433 PRO A CA 1
ATOM 1198 C C . PRO A 1 175 ? 6.158 17.314 13.792 1.00 34.99 433 PRO A C 1
ATOM 1199 O O . PRO A 1 175 ? 5.928 16.687 12.748 1.00 34.38 433 PRO A O 1
ATOM 1203 N N . GLU A 1 176 ? 5.568 17.009 14.953 1.00 38.35 434 GLU A N 1
ATOM 1204 C CA . GLU A 1 176 ? 4.696 15.844 15.060 1.00 42.23 434 GLU A CA 1
ATOM 1205 C C . GLU A 1 176 ? 3.368 16.042 14.348 1.00 53.63 434 GLU A C 1
ATOM 1206 O O . GLU A 1 176 ? 2.623 15.071 14.182 1.00 41.53 434 GLU A O 1
ATOM 1212 N N . GLU A 1 177 ? 3.063 17.266 13.929 1.00 30.69 435 GLU A N 1
ATOM 1213 C CA . GLU A 1 177 ? 1.856 17.572 13.175 1.00 28.24 435 GLU A CA 1
ATOM 1214 C C . GLU A 1 177 ? 2.056 17.612 11.659 1.00 24.33 435 GLU A C 1
ATOM 1215 O O . GLU A 1 177 ? 1.067 17.671 10.909 1.00 25.85 435 GLU A O 1
ATOM 1221 N N . GLU A 1 178 ? 3.304 17.614 11.199 1.00 25.87 436 GLU A N 1
ATOM 1222 C CA . GLU A 1 178 ? 3.564 17.735 9.768 1.00 26.99 436 GLU A CA 1
ATOM 1223 C C . GLU A 1 178 ? 2.928 16.593 9.003 1.00 26.15 436 GLU A C 1
ATOM 1224 O O . GLU A 1 178 ? 2.413 16.791 7.892 1.00 24.47 436 GLU A O 1
ATOM 1230 N N . GLU A 1 179 ? 2.926 15.386 9.583 1.00 25.59 437 GLU A N 1
ATOM 1231 C CA . GLU A 1 179 ? 2.347 14.267 8.856 1.00 28.07 437 GLU A CA 1
ATOM 1232 C C . GLU A 1 179 ? 0.882 14.519 8.564 1.00 24.57 437 GLU A C 1
ATOM 1233 O O . G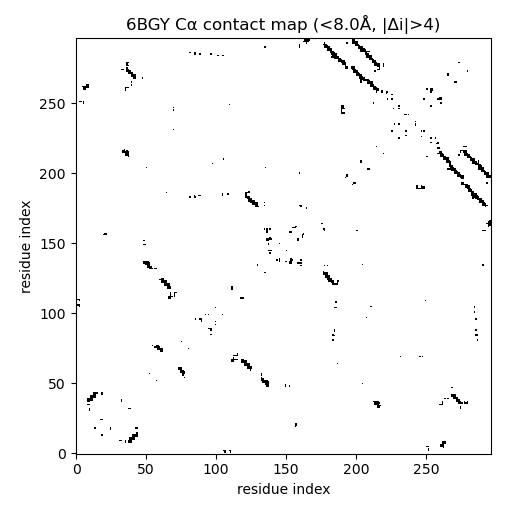LU A 1 179 ? 0.379 14.093 7.524 1.00 25.13 437 GLU A O 1
ATOM 1239 N N . TYR A 1 180 ? 0.185 15.234 9.451 1.00 23.30 438 TYR A N 1
ATOM 1240 C CA . TYR A 1 180 ? -1.220 15.511 9.193 1.00 21.60 438 TYR A CA 1
ATOM 1241 C C . TYR A 1 180 ? -1.396 16.616 8.154 1.00 22.25 438 TYR A C 1
ATOM 1242 O O . TYR A 1 180 ? -2.371 16.610 7.392 1.00 21.87 438 TYR A O 1
ATOM 1251 N N . ALA A 1 181 ? -0.476 17.582 8.127 1.00 21.93 439 ALA A N 1
ATOM 1252 C CA . ALA A 1 181 ? -0.523 18.599 7.081 1.00 22.19 439 ALA A CA 1
ATOM 1253 C C . ALA A 1 181 ? -0.336 17.977 5.701 1.00 26.80 439 ALA A C 1
ATOM 1254 O O . ALA A 1 181 ? -0.814 18.524 4.701 1.00 24.34 439 ALA A O 1
ATOM 1256 N N . LEU A 1 182 ? 0.387 16.857 5.618 1.00 21.68 440 LEU A N 1
ATOM 1257 C CA . LEU A 1 182 ? 0.725 16.216 4.348 1.00 21.95 440 LEU A CA 1
ATOM 1258 C C . LEU A 1 182 ? -0.151 15.009 4.038 1.00 23.56 440 LEU A C 1
ATOM 1259 O O . LEU A 1 182 ? -0.070 14.487 2.928 1.00 27.06 440 LEU A O 1
ATOM 1264 N N . SER A 1 183 ? -0.974 14.559 4.981 1.00 22.43 441 SER A N 1
ATOM 1265 C CA . SER A 1 183 ? -1.799 13.368 4.792 1.00 21.96 441 SER A CA 1
ATOM 1266 C C . SER A 1 183 ? -2.798 13.535 3.653 1.00 21.57 441 SER A C 1
ATOM 1267 O O . SER A 1 183 ? -3.458 14.572 3.525 1.00 19.98 441 SER A O 1
ATOM 1270 N N . GLY A 1 184 ? -2.979 12.460 2.868 1.00 22.38 442 GLY A N 1
ATOM 1271 C CA . GLY A 1 184 ? -4.054 12.440 1.894 1.00 21.75 442 GLY A CA 1
ATOM 1272 C C . GLY A 1 184 ? -5.451 12.482 2.493 1.00 20.40 442 GLY A C 1
ATOM 1273 O O . GLY A 1 184 ? -6.398 12.804 1.776 1.00 20.65 442 GLY A O 1
ATOM 1274 N N . TRP A 1 185 ? -5.594 12.226 3.796 1.00 18.54 443 TRP A N 1
ATOM 1275 C CA . TRP A 1 185 ? -6.895 12.317 4.462 1.00 19.09 443 TRP A CA 1
ATOM 1276 C C . TRP A 1 185 ? -7.175 13.697 5.057 1.00 18.66 443 TRP A C 1
ATOM 1277 O O . TRP A 1 185 ? -8.293 13.958 5.527 1.00 20.75 443 TRP A O 1
ATOM 1288 N N . ASN A 1 186 ? -6.190 14.584 5.057 1.00 17.67 444 ASN A N 1
ATOM 1289 C CA 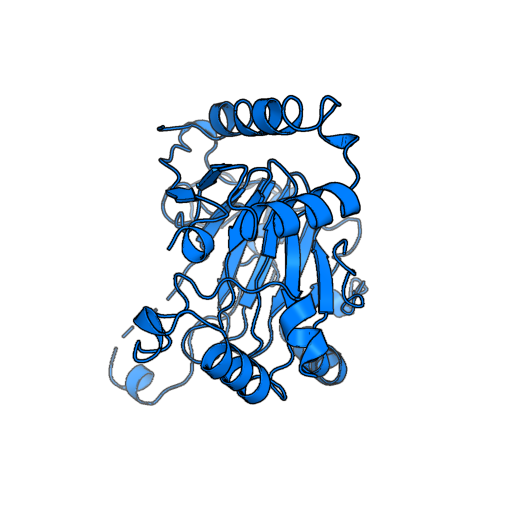. ASN A 1 186 ? -6.435 15.997 5.331 1.00 18.28 444 ASN A CA 1
ATOM 1290 C C . ASN A 1 186 ? -7.317 16.533 4.212 1.00 17.22 444 ASN A C 1
ATOM 1291 O O . ASN A 1 186 ? -6.977 16.404 3.030 1.00 18.94 444 ASN A O 1
ATOM 1296 N N . LEU A 1 187 ? -8.484 17.084 4.552 1.00 17.88 445 LEU A N 1
ATOM 1297 C CA A LEU A 1 187 ? -9.449 17.493 3.525 0.50 16.63 445 LEU A CA 1
ATOM 1298 C CA B LEU A 1 187 ? -9.437 17.467 3.511 0.50 17.07 445 LEU A CA 1
ATOM 1299 C C . LEU A 1 187 ? -8.890 18.548 2.579 1.00 17.32 445 LEU A C 1
ATOM 1300 O O . LEU A 1 187 ? -9.409 18.692 1.467 1.00 21.08 445 LEU A O 1
ATOM 1309 N N . ASN A 1 188 ? -7.861 19.297 2.992 1.00 18.26 446 ASN A N 1
ATOM 1310 C CA . ASN A 1 188 ? -7.259 20.267 2.083 1.00 19.87 446 ASN A CA 1
ATOM 1311 C C . ASN A 1 188 ? -6.432 19.621 0.987 1.00 20.27 446 ASN A C 1
ATOM 1312 O O . ASN A 1 188 ? -6.037 20.307 0.042 1.00 22.29 446 ASN A O 1
ATOM 1317 N N . ASN A 1 189 ? -6.145 18.321 1.111 1.00 18.78 447 ASN A N 1
ATOM 1318 C CA . ASN A 1 189 ? -5.295 17.600 0.175 1.00 18.92 447 ASN A CA 1
ATOM 1319 C C . ASN A 1 189 ? -6.092 16.614 -0.661 1.00 17.54 447 ASN A C 1
ATOM 1320 O O . ASN A 1 189 ? -5.501 15.812 -1.388 1.00 21.25 447 ASN A O 1
ATOM 1325 N N . MET A 1 190 ? -7.399 16.654 -0.578 1.00 19.37 448 MET A N 1
ATOM 1326 C CA . MET A 1 190 ? -8.225 15.840 -1.481 1.00 19.09 448 MET A CA 1
ATOM 1327 C C . MET A 1 190 ? -8.289 16.472 -2.877 1.00 20.56 448 MET A C 1
ATOM 1328 O O . MET A 1 190 ? -8.303 17.698 -3.012 1.00 24.13 448 MET A O 1
ATOM 1333 N N . PRO A 1 191 ? -8.287 15.668 -3.952 1.00 18.99 449 PRO A N 1
ATOM 1334 C CA . PRO A 1 191 ? -8.392 16.228 -5.307 1.00 19.25 449 PRO A CA 1
ATOM 1335 C C . PRO A 1 191 ? -9.769 16.832 -5.524 1.00 21.00 449 PRO A C 1
ATOM 1336 O O . PRO A 1 191 ? -10.795 16.261 -5.141 1.00 21.66 449 PRO A O 1
ATOM 1340 N N . VAL A 1 192 ? -9.786 18.005 -6.153 1.00 22.23 450 VAL A N 1
ATOM 1341 C CA . VAL A 1 192 ? -11.018 18.766 -6.319 1.00 24.31 450 VAL A CA 1
ATOM 1342 C C . VAL A 1 192 ? -11.241 19.231 -7.748 1.00 26.98 450 VAL A C 1
ATOM 1343 O O . VAL A 1 192 ? -12.287 19.812 -8.035 1.00 31.99 450 VAL A O 1
ATOM 1347 N N . LEU A 1 193 ? -10.310 18.987 -8.665 1.00 24.77 451 LEU A N 1
ATOM 1348 C CA . LEU A 1 193 ? -10.403 19.515 -10.021 1.00 27.85 451 LEU A CA 1
ATOM 1349 C C . LEU A 1 193 ? -10.985 18.438 -10.928 1.00 34.21 451 LEU A C 1
ATOM 1350 O O . LEU A 1 193 ? -10.350 17.408 -11.166 1.00 45.37 451 LEU A O 1
ATOM 1355 N N . GLU A 1 194 ? -12.192 18.677 -11.433 1.00 45.30 452 GLU A N 1
ATOM 1356 C CA . GLU A 1 194 ? -12.818 17.744 -12.360 1.00 45.21 452 GLU A CA 1
ATOM 1357 C C . GLU A 1 194 ? -12.275 17.943 -13.772 1.00 36.77 452 GLU A C 1
ATOM 1358 O O . GLU A 1 194 ? -12.054 19.074 -14.220 1.00 44.28 452 GLU A O 1
ATOM 1360 N N . GLN A 1 195 ? -12.054 16.832 -14.471 1.00 37.19 453 GLN A N 1
ATOM 1361 C CA . GLN A 1 195 ? -11.558 16.889 -15.843 1.00 51.63 453 GLN A CA 1
ATOM 1362 C C . GLN A 1 195 ? -12.639 17.422 -16.778 1.00 48.67 453 GLN A C 1
ATOM 1363 O O . GLN A 1 195 ? -13.783 16.956 -16.755 1.00 81.14 453 GLN A O 1
ATOM 1365 N N . SER A 1 196 ? -12.279 18.404 -17.601 1.00 44.10 454 SER A N 1
ATOM 1366 C CA . SER A 1 196 ? -13.204 18.920 -18.605 1.00 51.77 454 SER A CA 1
ATOM 1367 C C . SER A 1 196 ? -12.413 19.585 -19.719 1.00 45.19 454 SER A C 1
ATOM 1368 O O . SER A 1 196 ? -11.241 19.933 -19.553 1.00 48.38 454 SER A O 1
ATOM 1371 N N . VAL A 1 197 ? -13.076 19.763 -20.866 1.00 58.14 455 VAL A N 1
ATOM 1372 C CA . VAL A 1 197 ? -12.469 20.526 -21.954 1.00 43.20 455 VAL A CA 1
ATOM 1373 C C . VAL A 1 197 ? -12.337 22.000 -21.569 1.00 39.59 455 VAL A C 1
ATOM 1374 O O . VAL A 1 197 ? -11.327 22.648 -21.879 1.00 42.02 455 VAL A O 1
ATOM 1378 N N . LEU A 1 198 ? -13.351 22.549 -20.881 1.00 48.50 456 LEU A N 1
ATOM 1379 C CA . LEU A 1 198 ? -13.293 23.938 -20.426 1.00 78.61 456 LEU A CA 1
ATOM 1380 C C . LEU A 1 198 ? -12.091 24.194 -19.524 1.00 72.45 456 LEU A C 1
ATOM 1381 O O . LEU A 1 198 ? -11.548 25.305 -19.518 1.00 51.50 456 LEU A O 1
ATOM 1386 N N . ALA A 1 199 ? -11.664 23.187 -18.757 1.00 82.88 457 ALA A N 1
ATOM 1387 C CA . ALA A 1 199 ? -10.475 23.339 -17.923 1.00 57.39 457 ALA A CA 1
ATOM 1388 C C . ALA A 1 199 ? -9.218 23.555 -18.762 1.00 60.34 457 ALA A C 1
ATOM 1389 O O . ALA A 1 199 ? -8.312 24.285 -18.342 1.00 83.64 457 ALA A O 1
ATOM 1391 N N . HIS A 1 200 ? -9.141 22.938 -19.944 1.00 50.63 458 HIS A N 1
ATOM 1392 C CA . HIS A 1 200 ? -8.017 23.165 -20.846 1.00 47.65 458 HIS A CA 1
ATOM 1393 C C . HIS A 1 200 ? -8.183 24.413 -21.710 1.00 71.33 458 HIS A C 1
ATOM 1394 O O . HIS A 1 200 ? -7.242 24.778 -22.423 1.00 86.05 458 HIS A O 1
ATOM 1396 N N . ILE A 1 201 ? -9.340 25.069 -21.668 1.00 54.82 459 ILE A N 1
ATOM 1397 C CA . ILE A 1 201 ? -9.574 26.298 -22.425 1.00 78.29 459 ILE A CA 1
ATOM 1398 C C . ILE A 1 201 ? -9.529 27.532 -21.529 1.00 58.26 459 ILE A C 1
ATOM 1399 O O . ILE A 1 201 ? -8.980 28.565 -21.915 1.00 66.94 459 ILE A O 1
ATOM 1404 N N . ASN A 1 202 ? -10.102 27.435 -20.334 1.00 74.00 460 ASN A N 1
ATOM 1405 C CA . ASN A 1 202 ? -10.068 28.520 -19.363 1.00 66.38 460 ASN A CA 1
ATOM 1406 C C . ASN A 1 202 ? -8.625 28.789 -18.944 1.00 70.19 460 ASN A C 1
ATOM 1407 O O . ASN A 1 202 ? -7.937 27.892 -18.455 1.00 83.02 460 ASN A O 1
ATOM 1412 N N . LYS A 1 209 ? -13.849 24.304 -3.922 1.00 60.28 467 LYS A N 1
ATOM 1413 C CA . LYS A 1 209 ? -12.446 24.691 -3.980 1.00 48.48 467 LYS A CA 1
ATOM 1414 C C . LYS A 1 209 ? -11.730 24.400 -2.660 1.00 57.27 467 LYS A C 1
ATOM 1415 O O . LYS A 1 209 ? -10.644 23.834 -2.655 1.00 34.39 467 LYS A O 1
ATOM 1417 N N . VAL A 1 210 ? -12.336 24.795 -1.544 1.00 33.35 468 VAL A N 1
ATOM 1418 C CA . VAL A 1 210 ? -11.725 24.597 -0.228 1.00 30.70 468 VAL A CA 1
ATOM 1419 C C . VAL A 1 210 ? -12.780 24.049 0.730 1.00 21.03 468 VAL A C 1
ATOM 1420 O O . VAL A 1 210 ? -13.991 24.068 0.443 1.00 23.71 468 VAL A O 1
ATOM 1424 N N . PRO A 1 211 ? -12.358 23.421 1.821 1.00 20.79 469 PRO A N 1
ATOM 1425 C CA . PRO A 1 211 ? -13.348 22.845 2.749 1.00 19.22 469 PRO A CA 1
ATOM 1426 C C . PRO A 1 211 ? -14.172 23.913 3.463 1.00 17.40 469 PRO A C 1
ATOM 1427 O O . PRO A 1 211 ? -13.752 25.075 3.603 1.00 20.12 469 PRO A O 1
ATOM 1431 N N . TRP A 1 212 ? -15.356 23.513 3.882 1.00 16.87 470 TRP A N 1
ATOM 1432 C CA . TRP A 1 212 ? -16.272 24.324 4.660 1.00 16.92 470 TRP A CA 1
ATOM 1433 C C . TRP A 1 212 ? -16.408 23.702 6.041 1.00 16.04 470 TRP A C 1
ATOM 1434 O O . TRP A 1 212 ? -16.245 22.489 6.216 1.00 16.02 470 TRP A O 1
ATOM 1445 N N . LEU A 1 213 ? -16.740 24.547 7.016 1.00 15.79 471 LEU A N 1
ATOM 1446 C CA . LEU A 1 213 ? -16.816 24.180 8.407 1.00 15.42 471 LEU A CA 1
ATOM 1447 C C . LEU A 1 213 ? -18.254 24.294 8.900 1.00 14.23 471 LEU A C 1
ATOM 1448 O O . LEU A 1 213 ? -19.021 25.193 8.481 1.00 15.92 471 LEU A O 1
ATOM 1453 N N . TYR A 1 214 ? -18.576 23.427 9.861 1.00 14.26 472 TYR A N 1
ATOM 1454 C CA . TYR A 1 214 ? -19.923 23.380 10.430 1.00 14.34 472 TYR A CA 1
ATOM 1455 C C . TYR A 1 214 ? -19.780 23.298 11.948 1.00 13.24 472 TYR A C 1
ATOM 1456 O O . TYR A 1 214 ? -19.243 22.297 12.467 1.00 13.87 472 TYR A O 1
ATOM 1465 N N . VAL A 1 215 ? -20.277 24.310 12.667 1.00 13.91 473 VAL A N 1
ATOM 1466 C CA . VAL A 1 215 ? -20.301 24.315 14.133 1.00 13.10 473 VAL A CA 1
ATOM 1467 C C . VAL A 1 215 ? -21.722 23.974 14.570 1.00 13.82 473 VAL A C 1
ATOM 1468 O O . VAL A 1 215 ? -22.642 24.774 14.393 1.00 14.55 473 VAL A O 1
ATOM 1472 N N . GLY A 1 216 ? -21.903 22.795 15.130 1.00 13.13 474 GLY A N 1
ATOM 1473 C CA . GLY A 1 216 ? -23.238 22.300 15.400 1.00 13.34 474 GLY A CA 1
ATOM 1474 C C . GLY A 1 216 ? -23.651 22.442 16.849 1.00 12.38 474 GLY A C 1
ATOM 1475 O O . GLY A 1 216 ? -22.807 22.578 17.747 1.00 13.63 474 GLY A O 1
ATOM 1476 N N . MET A 1 217 ? -24.974 22.440 17.065 1.00 13.84 475 MET A N 1
ATOM 1477 C CA . MET A 1 217 ? -25.574 22.235 18.389 1.00 13.88 475 MET A CA 1
ATOM 1478 C C . MET A 1 217 ? -26.683 21.190 18.254 1.00 14.10 475 MET A C 1
ATOM 1479 O O . MET A 1 217 ? -27.059 20.797 17.151 1.00 13.17 475 MET A O 1
ATOM 1484 N N . CYS A 1 218 ? -27.221 20.742 19.372 1.00 14.48 476 CYS A N 1
ATOM 1485 C CA . CYS A 1 218 ? -28.301 19.773 19.336 1.00 13.33 476 CYS A CA 1
ATOM 1486 C C . CYS A 1 218 ? -29.442 20.271 18.460 1.00 13.16 476 CYS A C 1
ATOM 1487 O O . CYS A 1 218 ? -29.921 21.393 18.601 1.00 13.66 476 CYS A O 1
ATOM 1490 N N . PHE A 1 219 ? -29.863 19.397 17.554 1.00 14.02 477 PHE A N 1
ATOM 1491 C CA . PHE A 1 219 ? -30.994 19.565 16.641 1.00 13.96 477 PHE A CA 1
ATOM 1492 C C . PHE A 1 219 ? -30.660 20.433 15.421 1.00 13.31 477 PHE A C 1
ATOM 1493 O O . PHE A 1 219 ? -31.511 20.536 14.530 1.00 14.84 477 PHE A O 1
ATOM 1501 N N . SER A 1 220 ? -29.484 21.068 15.348 1.00 11.61 478 SER A N 1
ATOM 1502 C CA . SER A 1 220 ? -29.119 21.747 14.108 1.00 11.98 478 SER A CA 1
ATOM 1503 C C . SER A 1 220 ? -29.005 20.675 13.016 1.00 13.19 478 SER A C 1
ATOM 1504 O O . SER A 1 220 ? -28.645 19.516 13.284 1.00 12.56 478 SER A O 1
ATOM 1507 N N . SER A 1 221 ? -29.321 21.022 11.761 1.00 12.95 479 SER A N 1
ATOM 1508 C CA . SER A 1 221 ? -29.555 19.962 10.800 1.00 13.81 479 SER A CA 1
ATOM 1509 C C . SER A 1 221 ? -29.324 20.418 9.376 1.00 11.76 479 SER A C 1
ATOM 1510 O O . SER A 1 221 ? -29.239 21.597 9.080 1.00 12.58 479 SER A O 1
ATOM 1513 N N . PHE A 1 222 ? -29.267 19.428 8.491 1.00 12.12 480 PHE A N 1
ATOM 1514 C CA . PHE A 1 222 ? -29.179 19.662 7.049 1.00 14.43 480 PHE A CA 1
ATOM 1515 C C . PHE A 1 222 ? -30.147 18.727 6.350 1.00 11.94 480 PHE A C 1
ATOM 1516 O O . PHE A 1 222 ? -30.226 17.542 6.681 1.00 12.81 480 PHE A O 1
ATOM 1524 N N . CYS A 1 223 ? -30.899 19.284 5.403 1.00 14.06 481 CYS A N 1
ATOM 1525 C CA . CYS A 1 223 ? -31.971 18.515 4.763 1.00 14.43 481 CYS A CA 1
ATOM 1526 C C . CYS A 1 223 ? -31.460 17.747 3.558 1.00 12.65 481 CYS A C 1
ATOM 1527 O O . CYS A 1 223 ? -30.298 17.861 3.174 1.00 13.51 481 CYS A O 1
ATOM 1530 N N . TRP A 1 224 ? -32.351 16.964 2.954 1.00 13.64 482 TRP A N 1
ATOM 1531 C CA . TRP A 1 224 ? -31.946 16.036 1.892 1.00 12.12 482 TRP A CA 1
ATOM 1532 C C . TRP A 1 224 ? -31.393 16.784 0.687 1.00 11.30 482 TRP A C 1
ATOM 1533 O O . TRP A 1 224 ? -32.033 17.685 0.145 1.00 14.53 482 TRP A O 1
ATOM 1544 N N . HIS A 1 225 ? -30.212 16.343 0.234 1.00 11.39 483 HIS A N 1
ATOM 1545 C CA . HIS A 1 225 ? -29.652 16.945 -0.966 1.00 11.34 483 HIS A CA 1
ATOM 1546 C C . HIS A 1 225 ? -28.611 15.993 -1.550 1.00 12.40 483 HIS A C 1
ATOM 1547 O O . HIS A 1 225 ? -28.168 15.030 -0.890 1.00 12.09 483 HIS A O 1
ATOM 1554 N N . ILE A 1 226 ? -28.215 16.304 -2.778 1.00 13.09 484 ILE A N 1
ATOM 1555 C CA . ILE A 1 226 ? -27.045 15.726 -3.417 1.00 13.46 484 ILE A CA 1
ATOM 1556 C C . ILE A 1 226 ? -26.092 16.874 -3.733 1.00 13.80 484 ILE A C 1
ATOM 1557 O O . ILE A 1 226 ? -26.449 18.050 -3.644 1.00 14.49 484 ILE A O 1
ATOM 1562 N N . GLU A 1 227 ? -24.855 16.532 -4.089 1.00 14.54 485 GLU A N 1
ATOM 1563 C CA . GLU A 1 227 ? -23.857 17.565 -4.348 1.00 14.98 485 GLU A CA 1
ATOM 1564 C C . GLU A 1 227 ? -23.917 18.079 -5.774 1.00 16.17 485 GLU A C 1
ATOM 1565 O O . GLU A 1 227 ? -24.379 17.420 -6.713 1.00 17.36 485 GLU A O 1
ATOM 1571 N N . ASP A 1 228 ? -23.402 19.296 -5.956 1.00 16.92 486 ASP A N 1
ATOM 1572 C CA . ASP A 1 228 ? -23.260 19.834 -7.295 1.00 19.29 486 ASP A CA 1
ATOM 1573 C C . ASP A 1 228 ? -22.460 18.849 -8.134 1.00 18.99 486 ASP A C 1
ATOM 1574 O O . ASP A 1 228 ? -21.497 18.244 -7.647 1.00 18.36 486 ASP A O 1
ATOM 1579 N N . HIS A 1 229 ? -22.878 18.668 -9.384 1.00 18.12 487 HIS A N 1
ATOM 1580 C CA . HIS A 1 229 ? -22.212 17.801 -10.338 1.00 18.95 487 HIS A CA 1
ATOM 1581 C C . HIS A 1 229 ? -22.222 16.350 -9.893 1.00 16.95 487 HIS A C 1
ATOM 1582 O O . HIS A 1 229 ? -21.440 15.543 -10.410 1.00 17.97 487 HIS A O 1
ATOM 1589 N N . TRP A 1 230 ? -23.112 16.004 -8.980 1.00 15.27 488 TRP A N 1
ATOM 1590 C CA . TRP A 1 230 ? -23.172 14.634 -8.434 1.00 13.81 488 TRP A CA 1
ATOM 1591 C C . TRP A 1 230 ? -21.854 14.215 -7.807 1.00 15.01 488 TRP A C 1
ATOM 1592 O O . TRP A 1 230 ? -21.485 13.034 -7.820 1.00 15.87 488 TRP A O 1
ATOM 1603 N N . SER A 1 231 ? -21.140 15.157 -7.203 1.00 14.62 489 SER A N 1
ATOM 1604 C CA . SER A 1 231 ? -19.819 14.846 -6.687 1.00 14.64 489 SER A CA 1
ATOM 1605 C C . SER A 1 231 ? -19.894 13.938 -5.455 1.00 14.73 489 SER A C 1
ATOM 1606 O O . SER A 1 231 ? -20.874 13.945 -4.714 1.00 13.30 489 SER A O 1
ATOM 1609 N N . TYR A 1 232 ? -18.792 13.211 -5.214 1.00 14.34 490 TYR A N 1
ATOM 1610 C CA . TYR A 1 232 ? -18.509 12.671 -3.887 1.00 13.31 490 TYR A CA 1
ATOM 1611 C C . TYR A 1 232 ? -18.340 13.797 -2.870 1.00 13.39 490 TYR A C 1
ATOM 1612 O O . TYR A 1 232 ? -17.924 14.923 -3.219 1.00 14.79 490 TYR A O 1
ATOM 1621 N N . SER A 1 233 ? -18.564 13.477 -1.608 1.00 12.83 491 SER A N 1
ATOM 1622 C CA . SER A 1 233 ? -18.094 14.343 -0.545 1.00 12.46 491 SER A CA 1
ATOM 1623 C C . SER A 1 233 ? -17.419 13.543 0.555 1.00 12.65 491 SER A C 1
ATOM 1624 O O . SER A 1 233 ? -17.693 12.352 0.748 1.00 13.09 491 SER A O 1
ATOM 1627 N N . ILE A 1 234 ? -16.538 14.209 1.288 1.00 13.06 492 ILE A N 1
ATOM 1628 C CA . ILE A 1 234 ? -15.934 13.637 2.486 1.00 13.01 492 ILE A CA 1
ATOM 1629 C C . ILE A 1 234 ? -16.081 14.630 3.628 1.00 13.58 492 ILE A C 1
ATOM 1630 O O . ILE A 1 234 ? -16.039 15.852 3.429 1.00 13.51 492 ILE A O 1
ATOM 1635 N N . ASN A 1 235 ? -16.307 14.090 4.818 1.00 12.60 493 ASN A N 1
ATOM 1636 C CA . ASN A 1 235 ? -16.724 14.871 5.974 1.00 12.49 493 ASN A CA 1
ATOM 1637 C C . ASN A 1 235 ? -15.966 14.331 7.172 1.00 13.26 493 ASN A C 1
ATOM 1638 O O . ASN A 1 235 ? -15.960 13.114 7.410 1.00 14.76 493 ASN A O 1
ATOM 1643 N N . TYR A 1 236 ? -15.370 15.217 7.969 1.00 13.78 494 TYR A N 1
ATOM 1644 C CA . TYR A 1 236 ? -14.616 14.790 9.133 1.00 13.39 494 TYR A CA 1
ATOM 1645 C C . TYR A 1 236 ? -15.103 15.518 10.380 1.00 13.46 494 TYR A C 1
ATOM 1646 O O . TYR A 1 236 ? -15.253 16.749 10.345 1.00 14.70 494 TYR A O 1
ATOM 1655 N N . LEU A 1 237 ? -15.381 14.789 11.442 1.00 13.48 495 LEU A N 1
ATOM 1656 C CA . LEU A 1 237 ? -15.852 15.415 12.674 1.00 14.38 495 LEU A CA 1
ATOM 1657 C C . LEU A 1 237 ? -14.619 15.640 13.551 1.00 14.63 495 LEU A C 1
ATOM 1658 O O . LEU A 1 237 ? -14.037 14.692 14.088 1.00 16.59 495 LEU A O 1
ATOM 1663 N N . HIS A 1 238 ? -14.166 16.891 13.639 1.00 15.16 496 HIS A N 1
ATOM 1664 C CA . HIS A 1 238 ? -12.952 17.160 14.404 1.00 15.49 496 HIS A CA 1
ATOM 1665 C C . HIS A 1 238 ? -13.113 16.843 15.887 1.00 16.42 496 HIS A C 1
ATOM 1666 O O . HIS A 1 238 ? -12.173 16.341 16.518 1.00 18.79 496 HIS A O 1
ATOM 1673 N N . TRP A 1 239 ? -14.235 17.240 16.479 1.00 14.83 497 TRP A N 1
ATOM 1674 C CA . TRP A 1 239 ? -14.459 17.087 17.905 1.00 15.64 497 TRP A CA 1
ATOM 1675 C C . TRP A 1 239 ? -15.926 17.323 18.202 1.00 15.51 497 TRP A C 1
ATOM 1676 O O . TRP A 1 239 ? -16.677 17.836 17.370 1.00 15.39 497 TRP A O 1
ATOM 1687 N N . GLY A 1 240 ? -16.321 16.921 19.410 1.00 16.00 498 GLY A N 1
ATOM 1688 C CA . GLY A 1 240 ? -17.657 17.177 19.923 1.00 16.81 498 GLY A CA 1
ATOM 1689 C C . GLY A 1 240 ? -18.557 15.970 19.832 1.00 15.50 498 GLY A C 1
ATOM 1690 O O . GLY A 1 240 ? -18.125 14.842 19.590 1.00 16.96 498 GLY A O 1
ATOM 1691 N N . GLU A 1 241 ? -19.845 16.211 20.097 1.00 15.35 499 GLU A N 1
ATOM 1692 C CA . GLU A 1 241 ? -20.847 15.158 20.119 1.00 14.76 499 GLU A CA 1
ATOM 1693 C C . GLU A 1 241 ? -21.170 14.712 18.692 1.00 13.97 499 GLU A C 1
ATOM 1694 O O . GLU A 1 241 ? -20.859 15.398 17.710 1.00 13.85 499 GLU A O 1
ATOM 1700 N N . PRO A 1 242 ? -21.770 13.532 18.527 1.00 13.15 500 PRO A N 1
ATOM 1701 C CA . PRO A 1 242 ? -21.879 12.960 17.176 1.00 13.11 500 PRO A CA 1
ATOM 1702 C C . PRO A 1 242 ? -22.751 13.751 16.228 1.00 13.93 500 PRO A C 1
ATOM 1703 O O . PRO A 1 242 ? -23.632 14.521 16.626 1.00 13.87 500 PRO A O 1
ATOM 1707 N N . LYS A 1 243 ? -22.539 13.489 14.942 1.00 13.45 501 LYS A N 1
ATOM 1708 C CA . LYS A 1 243 ? -23.381 13.994 13.868 1.00 12.03 501 LYS A CA 1
ATOM 1709 C C . LYS A 1 243 ? -24.118 12.775 13.322 1.00 11.56 501 LYS A C 1
ATOM 1710 O O . LYS A 1 243 ? -23.484 11.781 12.922 1.00 13.01 501 LYS A O 1
ATOM 1716 N N . THR A 1 244 ? -25.455 12.819 13.348 1.00 12.43 502 THR A N 1
ATOM 1717 C CA . THR A 1 244 ? -26.270 11.694 12.899 1.00 12.26 502 THR A CA 1
ATOM 1718 C C . THR A 1 244 ? -26.622 11.900 11.429 1.00 11.97 502 THR A C 1
ATOM 1719 O O . THR A 1 244 ? -27.064 12.971 11.053 1.00 12.64 502 THR A O 1
ATOM 1723 N N . TRP A 1 245 ? -26.392 10.866 10.601 1.00 11.32 503 TRP A N 1
ATOM 1724 C CA . TRP A 1 245 ? -26.559 10.913 9.163 1.00 11.23 503 TRP A CA 1
ATOM 1725 C C . TRP A 1 245 ? -27.610 9.927 8.697 1.00 12.16 503 TRP A C 1
ATOM 1726 O O . TRP A 1 245 ? -27.775 8.864 9.290 1.00 11.87 503 TRP A O 1
ATOM 1737 N N . TYR A 1 246 ? -28.243 10.298 7.580 1.00 11.39 504 TYR A N 1
ATOM 1738 C CA . TYR A 1 246 ? -29.062 9.386 6.785 1.00 11.53 504 TYR A CA 1
ATOM 1739 C C . TYR A 1 246 ? -28.624 9.489 5.327 1.00 11.35 504 TYR A C 1
ATOM 1740 O O . TYR A 1 246 ? -28.300 10.578 4.846 1.00 11.88 504 TYR A O 1
ATOM 1749 N N . GLY A 1 247 ? -28.576 8.331 4.652 1.00 11.22 505 GLY A N 1
ATOM 1750 C CA . GLY A 1 247 ? -28.132 8.286 3.267 1.00 11.40 505 GLY A CA 1
ATOM 1751 C C . GLY A 1 247 ? -29.020 7.345 2.487 1.00 12.17 505 GLY A C 1
ATOM 1752 O O . GLY A 1 247 ? -29.546 6.355 3.013 1.00 12.58 505 GLY A O 1
ATOM 1753 N N . VAL A 1 248 ? -29.124 7.642 1.195 1.00 12.72 506 VAL A N 1
ATOM 1754 C CA . VAL A 1 248 ? -29.863 6.841 0.219 1.00 12.83 506 VAL A CA 1
ATOM 1755 C C . VAL A 1 248 ? -28.917 6.513 -0.931 1.00 13.44 506 VAL A C 1
ATOM 1756 O O . VAL A 1 248 ? -28.312 7.425 -1.503 1.00 12.94 506 VAL A O 1
ATOM 1760 N N . PRO A 1 249 ? -28.787 5.273 -1.342 1.00 12.02 507 PRO A N 1
ATOM 1761 C CA . PRO A 1 249 ? -27.911 4.967 -2.465 1.00 13.49 507 PRO A CA 1
ATOM 1762 C C . PRO A 1 249 ? -28.406 5.602 -3.747 1.00 13.52 507 PRO A C 1
ATOM 1763 O O . PRO A 1 249 ? -29.603 5.804 -3.964 1.00 13.46 507 PRO A O 1
ATOM 1767 N N . SER A 1 250 ? -27.452 5.853 -4.646 1.00 13.34 508 SER A N 1
ATOM 1768 C CA . SER A 1 250 ? -27.767 6.502 -5.914 1.00 14.05 508 SER A CA 1
ATOM 1769 C C . SER A 1 250 ? -28.744 5.723 -6.760 1.00 14.63 508 SER A C 1
ATOM 1770 O O . SER A 1 250 ? -29.476 6.335 -7.533 1.00 15.68 508 SER A O 1
ATOM 1773 N N . HIS A 1 251 ? -28.780 4.381 -6.647 1.00 14.24 509 HIS A N 1
ATOM 1774 C CA . HIS A 1 251 ? -29.734 3.669 -7.468 1.00 15.76 509 HIS A CA 1
ATOM 1775 C C . HIS A 1 251 ? -31.171 3.983 -7.072 1.00 16.19 509 HIS A C 1
ATOM 1776 O O . HIS A 1 251 ? -32.093 3.692 -7.847 1.00 20.76 509 HIS A O 1
ATOM 1783 N N . ALA A 1 252 ? -31.395 4.594 -5.912 1.00 15.59 510 ALA A N 1
ATOM 1784 C CA . ALA A 1 252 ? -32.739 4.968 -5.486 1.00 15.82 510 ALA A CA 1
ATOM 1785 C C . ALA A 1 252 ? -32.960 6.472 -5.558 1.00 16.05 510 ALA A C 1
ATOM 1786 O O . ALA A 1 252 ? -33.976 6.953 -5.035 1.00 18.52 510 ALA A O 1
ATOM 1788 N N . ALA A 1 253 ? -32.079 7.216 -6.234 1.00 15.77 511 ALA A N 1
ATOM 1789 C CA . ALA A 1 253 ? -32.249 8.663 -6.292 1.00 16.17 511 ALA A CA 1
ATOM 1790 C C . ALA A 1 253 ? -33.607 9.034 -6.871 1.00 18.99 511 ALA A C 1
ATOM 1791 O O . ALA A 1 253 ? -34.283 9.938 -6.337 1.00 17.90 511 ALA A O 1
ATOM 1793 N N . GLU A 1 254 ? -34.026 8.378 -7.966 1.00 19.05 512 GLU A N 1
ATOM 1794 C CA . GLU A 1 254 ? -35.293 8.750 -8.567 1.00 17.63 512 GLU A CA 1
ATOM 1795 C C . GLU A 1 254 ? -36.460 8.356 -7.682 1.00 20.06 512 GLU A C 1
ATOM 1796 O O . GLU A 1 254 ? -37.505 9.028 -7.708 1.00 23.53 512 GLU A O 1
ATOM 1802 N N . GLN A 1 255 ? -36.338 7.254 -6.940 1.00 19.24 513 GLN A N 1
ATOM 1803 C CA . GLN A 1 255 ? -37.393 6.881 -6.000 1.00 22.08 513 GLN A CA 1
ATOM 1804 C C . GLN A 1 255 ? -37.575 7.983 -4.959 1.00 20.45 513 GLN A C 1
ATOM 1805 O O . GLN A 1 255 ? -38.708 8.391 -4.663 1.00 23.76 513 GLN A O 1
ATOM 1811 N N . LEU A 1 256 ? -36.469 8.496 -4.413 1.00 17.13 514 LEU A N 1
ATOM 1812 C CA . LEU A 1 256 ? -36.581 9.549 -3.414 1.00 15.71 514 LEU A CA 1
ATOM 1813 C C . LEU A 1 256 ? -37.212 10.783 -4.041 1.00 20.12 514 LEU A C 1
ATOM 1814 O O . LEU A 1 256 ? -38.115 11.406 -3.457 1.00 18.36 514 LEU A O 1
ATOM 1819 N N . GLU A 1 257 ? -36.774 11.131 -5.249 1.00 19.89 515 GLU A N 1
ATOM 1820 C CA . GLU A 1 257 ? -37.335 12.304 -5.904 1.00 21.03 515 GLU A CA 1
ATOM 1821 C C . GLU A 1 257 ? -38.831 12.128 -6.137 1.00 23.96 515 GLU A C 1
ATOM 1822 O O . GLU A 1 257 ? -39.602 13.088 -5.993 1.00 25.57 515 GLU A O 1
ATOM 1828 N N . GLU A 1 258 ? -39.278 10.901 -6.418 1.00 25.39 516 GLU A N 1
ATOM 1829 C CA . GLU A 1 258 ? -40.709 10.663 -6.620 1.00 30.05 516 GLU A CA 1
ATOM 1830 C C . GLU A 1 258 ? -41.494 10.821 -5.316 1.00 27.31 516 GLU A C 1
ATOM 1831 O O . GLU A 1 258 ? -42.619 11.340 -5.321 1.00 29.45 516 GLU A O 1
ATOM 1837 N N . VAL A 1 259 ? -40.941 10.360 -4.194 1.00 22.73 517 VAL A N 1
ATOM 1838 C CA . VAL A 1 259 ? -41.630 10.530 -2.918 1.00 22.82 517 VAL A CA 1
ATOM 1839 C C . VAL A 1 259 ? -41.735 12.010 -2.565 1.00 21.54 517 VAL A C 1
ATOM 1840 O O . VAL A 1 259 ? -42.788 12.490 -2.124 1.00 23.03 517 VAL A O 1
ATOM 1844 N N . MET A 1 260 ? -40.652 12.749 -2.761 1.00 20.81 518 MET A N 1
ATOM 1845 C CA . MET A 1 260 ? -40.725 14.207 -2.675 1.00 23.47 518 MET A CA 1
ATOM 1846 C C . MET A 1 260 ? -41.841 14.765 -3.554 1.00 23.86 518 MET A C 1
ATOM 1847 O O . MET A 1 260 ? -42.710 15.519 -3.083 1.00 29.19 518 MET A O 1
ATOM 1852 N N . ARG A 1 261 ? -41.883 14.360 -4.827 1.00 37.38 519 ARG A N 1
ATOM 1853 C CA . ARG A 1 261 ? -42.942 14.851 -5.715 1.00 34.64 519 ARG A CA 1
ATOM 1854 C C . ARG A 1 261 ? -44.328 14.618 -5.121 1.00 34.85 519 ARG A C 1
ATOM 1855 O O . ARG A 1 261 ? -45.200 15.491 -5.196 1.00 37.75 519 ARG A O 1
ATOM 1857 N N . GLU A 1 262 ? -44.552 13.448 -4.523 1.00 29.81 520 GLU A N 1
ATOM 1858 C CA . GLU A 1 262 ? -45.866 13.146 -3.977 1.00 29.81 520 GLU A CA 1
ATOM 1859 C C . GLU A 1 262 ? -46.153 13.946 -2.704 1.00 34.62 520 GLU A C 1
ATOM 1860 O O . GLU A 1 262 ? -47.263 14.466 -2.535 1.00 38.06 520 GLU A O 1
ATOM 1866 N N . LEU A 1 263 ? -45.171 14.077 -1.806 1.00 27.88 521 LEU A N 1
ATOM 1867 C CA . LEU A 1 263 ? -45.455 14.453 -0.424 1.00 26.10 521 LEU A CA 1
ATOM 1868 C C . LEU A 1 263 ? -44.901 15.797 -0.000 1.00 33.47 521 LEU A C 1
ATOM 1869 O O . LEU A 1 263 ? -45.366 16.348 1.011 1.00 32.83 521 LEU A O 1
ATOM 1874 N N . ALA A 1 264 ? -43.924 16.330 -0.712 1.00 28.65 522 ALA A N 1
ATOM 1875 C CA . ALA A 1 264 ? -43.371 17.611 -0.320 1.00 34.90 522 ALA A CA 1
ATOM 1876 C C . ALA A 1 264 ? -44.388 18.712 -0.615 1.00 32.96 522 ALA A C 1
ATOM 1877 O O . ALA A 1 264 ? -45.269 18.535 -1.461 1.00 34.79 522 ALA A O 1
ATOM 1879 N N . PRO A 1 265 ? -44.334 19.828 0.122 1.00 33.86 523 PRO A N 1
ATOM 1880 C CA . PRO A 1 265 ? -45.317 20.898 -0.066 1.00 30.99 523 PRO A CA 1
ATOM 1881 C C . PRO A 1 265 ? -45.508 21.275 -1.525 1.00 31.28 523 PRO A C 1
ATOM 1882 O O . PRO A 1 265 ? -44.548 21.520 -2.257 1.00 35.95 523 PRO A O 1
ATOM 1886 N N . GLU A 1 266 ? -46.772 21.295 -1.946 1.00 40.03 524 GLU A N 1
ATOM 1887 C CA . GLU A 1 266 ? -47.093 21.556 -3.343 1.00 50.58 524 GLU A CA 1
ATOM 1888 C C . GLU A 1 266 ? -46.706 22.969 -3.736 1.00 62.67 524 GLU A C 1
ATOM 1889 O O . GLU A 1 266 ? -46.390 23.225 -4.903 1.00 66.78 524 GLU A O 1
ATOM 1891 N N . LEU A 1 267 ? -46.718 23.894 -2.774 1.00 51.76 525 LEU A N 1
ATOM 1892 C CA . LEU A 1 267 ? -46.300 25.259 -3.054 1.00 42.24 525 LEU A CA 1
ATOM 1893 C C . LEU A 1 267 ? -44.884 25.302 -3.605 1.00 30.94 525 LEU A C 1
ATOM 1894 O O . LEU A 1 267 ? -44.547 26.203 -4.379 1.00 42.03 525 LEU A O 1
ATOM 1899 N N . PHE A 1 268 ? -44.044 24.359 -3.198 1.00 31.75 526 PHE A N 1
ATOM 1900 C CA . PHE A 1 268 ? -42.657 24.267 -3.627 1.00 29.28 526 PHE A CA 1
ATOM 1901 C C . PHE A 1 268 ? -42.460 23.220 -4.720 1.00 69.11 526 PHE A C 1
ATOM 1902 O O . PHE A 1 268 ? -41.321 22.973 -5.122 1.00 31.17 526 PHE A O 1
ATOM 1910 N N . GLU A 1 269 ? -43.544 22.614 -5.217 1.00 36.87 527 GLU A N 1
ATOM 1911 C CA . GLU A 1 269 ? -43.420 21.444 -6.088 1.00 61.94 527 GLU A CA 1
ATOM 1912 C C . GLU A 1 269 ? -42.692 21.777 -7.386 1.00 48.73 527 GLU A C 1
ATOM 1913 O O . GLU A 1 269 ? -41.807 21.027 -7.818 1.00 59.27 527 GLU A O 1
ATOM 1915 N N . SER A 1 270 ? -43.053 22.892 -8.022 1.00 38.71 528 SER A N 1
ATOM 1916 C CA . SER A 1 270 ? -42.431 23.318 -9.272 1.00 42.77 528 SER A CA 1
ATOM 1917 C C . SER A 1 270 ? -41.037 23.918 -9.097 1.00 32.94 528 SER A C 1
ATOM 1918 O O . SER A 1 270 ? -40.482 24.417 -10.080 1.00 35.79 528 SER A O 1
ATOM 1921 N N . GLN A 1 271 ? -40.463 23.920 -7.885 1.00 25.25 529 GLN A N 1
ATOM 1922 C CA . GLN A 1 271 ? -39.159 24.574 -7.771 1.00 22.44 529 GLN A CA 1
ATOM 1923 C C . GLN A 1 271 ? -38.048 23.702 -8.348 1.00 28.05 529 GLN A C 1
ATOM 1924 O O . GLN A 1 271 ? -38.079 22.478 -8.195 1.00 23.84 529 GLN A O 1
ATOM 1930 N N . PRO A 1 272 ? -37.038 24.307 -8.974 1.00 20.42 530 PRO A N 1
ATOM 1931 C CA . PRO A 1 272 ? -35.860 23.537 -9.390 1.00 25.58 530 PRO A CA 1
ATOM 1932 C C . PRO A 1 272 ? -35.209 22.891 -8.189 1.00 23.11 530 PRO A C 1
ATOM 1933 O O . PRO A 1 272 ? -35.303 23.387 -7.064 1.00 20.85 530 PRO A O 1
ATOM 1937 N N . ASP A 1 273 ? -34.499 21.776 -8.449 1.00 23.10 531 ASP A N 1
ATOM 1938 C CA . ASP A 1 273 ? -33.926 20.978 -7.371 1.00 21.88 531 ASP A CA 1
ATOM 1939 C C . ASP A 1 273 ? -32.983 21.776 -6.476 1.00 18.31 531 ASP A C 1
ATOM 1940 O O . ASP A 1 273 ? -32.969 21.586 -5.268 1.00 20.28 531 ASP A O 1
ATOM 1945 N N . LEU A 1 274 ? -32.182 22.685 -7.064 1.00 22.29 532 LEU A N 1
ATOM 1946 C CA . LEU A 1 274 ? -31.221 23.451 -6.262 1.00 24.46 532 LEU A CA 1
ATOM 1947 C C . LEU A 1 274 ? -31.913 24.352 -5.241 1.00 21.90 532 LEU A C 1
ATOM 1948 O O . LEU A 1 274 ? -31.350 24.609 -4.165 1.00 32.35 532 LEU A O 1
ATOM 1953 N N . LEU A 1 275 ? -33.133 24.829 -5.548 1.00 18.78 533 LEU A N 1
ATOM 1954 C CA . LEU A 1 275 ? -33.899 25.591 -4.557 1.00 19.77 533 LEU A CA 1
ATOM 1955 C C . LEU A 1 275 ? -34.703 24.673 -3.632 1.00 18.16 533 LEU A C 1
ATOM 1956 O O . LEU A 1 275 ? -34.742 24.869 -2.413 1.00 19.37 533 LEU A O 1
ATOM 1961 N N . HIS A 1 276 ? -35.305 23.625 -4.196 1.00 19.97 534 HIS A N 1
ATOM 1962 C CA A HIS A 1 276 ? -36.106 22.719 -3.379 0.50 18.78 534 HIS A CA 1
ATOM 1963 C CA B HIS A 1 276 ? -36.101 22.714 -3.387 0.50 19.82 534 HIS A CA 1
ATOM 1964 C C . HIS A 1 276 ? -35.261 22.095 -2.280 1.00 17.22 534 HIS A C 1
ATOM 1965 O O . HIS A 1 276 ? -35.734 21.879 -1.147 1.00 19.63 534 HIS A O 1
ATOM 1978 N N . GLN A 1 277 ? -33.978 21.839 -2.554 1.00 19.31 535 GLN A N 1
ATOM 1979 C CA . GLN A 1 277 ? -33.072 21.219 -1.611 1.00 17.86 535 GLN A CA 1
ATOM 1980 C C . GLN A 1 277 ? -32.598 22.149 -0.498 1.00 16.38 535 GLN A C 1
ATOM 1981 O O . GLN A 1 277 ? -31.878 21.680 0.401 1.00 18.89 535 GLN A O 1
ATOM 1987 N N . LEU A 1 278 ? -33.003 23.422 -0.544 1.00 18.64 536 LEU A N 1
ATOM 1988 C CA . LEU A 1 278 ? -32.810 24.290 0.619 1.00 22.09 536 LEU A CA 1
ATOM 1989 C C . LEU A 1 278 ? -33.759 23.935 1.768 1.00 17.71 536 LEU A C 1
ATOM 1990 O O . LEU A 1 278 ? -33.451 24.299 2.917 1.00 23.99 536 LEU A O 1
ATOM 1995 N N . VAL A 1 279 ? -34.923 23.309 1.456 1.00 21.81 537 VAL A N 1
ATOM 1996 C CA . VAL A 1 279 ? -36.020 22.928 2.375 1.00 23.97 537 VAL A CA 1
ATOM 1997 C C . VAL A 1 279 ? -36.592 21.517 2.086 1.00 21.41 537 VAL A C 1
ATOM 1998 O O . VAL A 1 279 ? -37.786 21.262 2.299 1.00 30.16 537 VAL A O 1
ATOM 2002 N N . THR A 1 280 ? -35.792 20.594 1.599 1.00 26.90 538 THR A N 1
ATOM 2003 C CA . THR A 1 280 ? -36.306 19.235 1.371 1.00 38.19 538 THR A CA 1
ATOM 2004 C C . THR A 1 280 ? -36.262 18.444 2.679 1.00 17.11 538 THR A C 1
ATOM 2005 O O . THR A 1 280 ? -35.509 17.484 2.812 1.00 25.35 538 THR A O 1
ATOM 2009 N N . ILE A 1 281 ? -37.088 18.850 3.668 1.00 19.60 539 ILE A N 1
ATOM 2010 C CA . ILE A 1 281 ? -37.137 18.130 4.955 1.00 23.63 539 ILE A CA 1
ATOM 2011 C C . ILE A 1 281 ? -38.031 16.912 4.812 1.00 19.00 539 ILE A C 1
ATOM 2012 O O . ILE A 1 281 ? -39.195 17.056 4.421 1.00 25.28 539 ILE A O 1
ATOM 2017 N N . MET A 1 282 ? -37.544 15.718 5.204 1.00 18.55 540 MET A N 1
ATOM 2018 C CA . MET A 1 282 ? -38.435 14.564 5.175 1.00 19.32 540 MET A CA 1
ATOM 2019 C C . MET A 1 282 ? -37.963 13.483 6.139 1.00 17.32 540 MET A C 1
ATOM 2020 O O . MET A 1 282 ? -36.806 13.054 6.102 1.00 18.16 540 MET A O 1
ATOM 2025 N N . ASN A 1 283 ? -38.891 13.032 6.969 1.00 17.76 541 ASN A N 1
ATOM 2026 C CA . ASN A 1 283 ? -38.616 11.968 7.926 1.00 16.81 541 ASN A CA 1
ATOM 2027 C C . ASN A 1 283 ? -38.165 10.720 7.170 1.00 15.56 541 ASN A C 1
ATOM 2028 O O . ASN A 1 283 ? -38.868 10.259 6.263 1.00 16.53 541 ASN A O 1
ATOM 2033 N N . PRO A 1 284 ? -37.031 10.123 7.545 1.00 15.39 542 PRO A N 1
ATOM 2034 C CA . PRO A 1 284 ? -36.587 8.884 6.878 1.00 16.34 542 PRO A CA 1
ATOM 2035 C C . PRO A 1 284 ? -37.611 7.785 6.836 1.00 16.68 542 PRO A C 1
ATOM 2036 O O . PRO A 1 284 ? -37.604 6.964 5.896 1.00 16.85 542 PRO A O 1
ATOM 2040 N N . ASN A 1 285 ? -38.489 7.713 7.835 1.00 18.46 543 ASN A N 1
ATOM 2041 C CA . ASN A 1 285 ? -39.449 6.621 7.834 1.00 18.65 543 ASN A CA 1
ATOM 2042 C C . ASN A 1 285 ? -40.494 6.786 6.738 1.00 18.40 543 ASN A C 1
ATOM 2043 O O . ASN A 1 285 ? -41.069 5.800 6.287 1.00 21.20 543 ASN A O 1
ATOM 2048 N N . VAL A 1 286 ? -40.788 8.020 6.338 1.00 20.20 544 VAL A N 1
ATOM 2049 C CA . VAL A 1 286 ? -41.703 8.240 5.220 1.00 25.29 544 VAL A CA 1
ATOM 2050 C C . VAL A 1 286 ? -41.098 7.670 3.936 1.00 21.02 544 VAL A C 1
ATOM 2051 O O . VAL A 1 286 ? -41.770 6.982 3.163 1.00 23.64 544 VAL A O 1
ATOM 2055 N N . LEU A 1 287 ? -39.818 7.959 3.697 1.00 19.83 545 LEU A N 1
ATOM 2056 C CA . LEU A 1 287 ? -39.124 7.386 2.550 1.00 21.81 545 LEU A CA 1
ATOM 2057 C C . LEU A 1 287 ? -39.130 5.865 2.617 1.00 20.53 545 LEU A C 1
ATOM 2058 O O . LEU A 1 287 ? -39.430 5.184 1.631 1.00 20.97 545 LEU A O 1
ATOM 2063 N N . MET A 1 288 ? -38.835 5.312 3.792 1.00 19.92 546 MET A N 1
ATOM 2064 C CA . MET A 1 288 ? -38.789 3.861 3.945 1.00 21.19 546 MET A CA 1
ATOM 2065 C C . MET A 1 288 ? -40.149 3.237 3.701 1.00 24.14 546 MET A C 1
ATOM 2066 O O . MET A 1 288 ? -40.248 2.167 3.083 1.00 25.20 546 MET A O 1
ATOM 2071 N N . GLU A 1 289 ? -41.213 3.876 4.185 1.00 20.62 547 GLU A N 1
ATOM 2072 C CA . GLU A 1 289 ? -42.542 3.343 3.956 1.00 24.58 547 GLU A CA 1
ATOM 2073 C C . GLU A 1 289 ? -42.877 3.277 2.473 1.00 26.95 547 GLU A C 1
ATOM 2074 O O . GLU A 1 289 ? -43.657 2.416 2.046 1.00 30.45 547 GLU A O 1
ATOM 2080 N N . HIS A 1 290 ? -42.289 4.160 1.677 1.00 24.40 548 HIS A N 1
ATOM 2081 C CA . HIS A 1 290 ? -42.489 4.198 0.240 1.00 27.98 548 HIS A CA 1
ATOM 2082 C C . HIS A 1 290 ? -41.448 3.391 -0.522 1.00 32.06 548 HIS A C 1
ATOM 2083 O O . HIS A 1 290 ? -41.345 3.540 -1.745 1.00 43.43 548 HIS A O 1
ATOM 2090 N N . GLY A 1 291 ? -40.690 2.539 0.164 1.00 26.13 549 GLY A N 1
ATOM 2091 C CA . GLY A 1 291 ? -39.770 1.630 -0.486 1.00 33.25 549 GLY A CA 1
ATOM 2092 C C . GLY A 1 291 ? -38.401 2.195 -0.804 1.00 27.10 549 GLY A C 1
ATOM 2093 O O . GLY A 1 291 ? -37.637 1.527 -1.518 1.00 32.21 549 GLY A O 1
ATOM 2094 N N . VAL A 1 292 ? -38.060 3.379 -0.306 1.00 22.48 550 VAL A N 1
ATOM 2095 C CA . VAL A 1 292 ? -36.722 3.932 -0.520 1.00 20.84 550 VAL A CA 1
ATOM 2096 C C . VAL A 1 292 ? -35.772 3.340 0.522 1.00 21.46 550 VAL A C 1
ATOM 2097 O O . VAL A 1 292 ? -36.058 3.422 1.734 1.00 21.57 550 VAL A O 1
ATOM 2101 N N . PRO A 1 293 ? -34.644 2.766 0.110 1.00 19.11 551 PRO A N 1
ATOM 2102 C CA . PRO A 1 293 ? -33.639 2.297 1.085 1.00 17.71 551 PRO A CA 1
ATOM 2103 C C . PRO A 1 293 ? -32.960 3.497 1.727 1.00 16.80 551 PRO A C 1
ATOM 2104 O O . PRO A 1 293 ? -32.488 4.415 1.036 1.00 17.12 551 PRO A O 1
ATOM 2108 N N . VAL A 1 294 ? -32.944 3.511 3.068 1.00 15.79 552 VAL A N 1
ATOM 2109 C CA . VAL A 1 294 ? -32.262 4.536 3.842 1.00 15.88 552 VAL A CA 1
ATOM 2110 C C . VAL A 1 294 ? -31.344 3.857 4.852 1.00 15.04 552 VAL A C 1
ATOM 2111 O O . VAL A 1 294 ? -31.739 2.884 5.495 1.00 16.31 552 VAL A O 1
ATOM 2115 N N . TYR A 1 295 ? -30.140 4.391 5.020 1.00 13.44 553 TYR A N 1
ATOM 2116 C CA . TYR A 1 295 ? -29.171 3.916 6.006 1.00 13.66 553 TYR A CA 1
ATOM 2117 C C . TYR A 1 295 ? -28.817 5.067 6.932 1.00 12.92 553 TYR A C 1
ATOM 2118 O O . TYR A 1 295 ? -28.874 6.226 6.523 1.00 15.25 553 TYR A O 1
ATOM 2127 N N . ARG A 1 296 ? -28.435 4.767 8.173 1.00 13.18 554 ARG A N 1
ATOM 2128 C CA . ARG A 1 296 ? -28.079 5.803 9.141 1.00 13.45 554 ARG A CA 1
ATOM 2129 C C . ARG A 1 296 ? -26.678 5.550 9.684 1.00 14.45 554 ARG A C 1
ATOM 2130 O O . ARG A 1 296 ? -26.137 4.444 9.595 1.00 15.15 554 ARG A O 1
ATOM 2138 N N . THR A 1 297 ? -26.112 6.580 10.318 1.00 13.66 555 THR A N 1
ATOM 2139 C CA . THR A 1 297 ? -24.966 6.343 11.205 1.00 15.24 555 THR A CA 1
ATOM 2140 C C . THR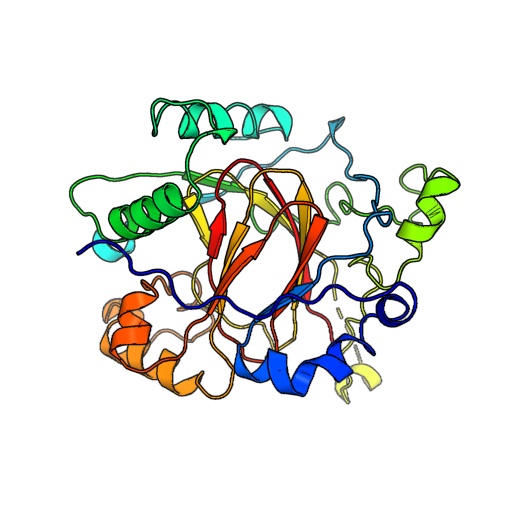 A 1 297 ? -24.846 7.494 12.190 1.00 14.73 555 THR A C 1
ATOM 2141 O O . THR A 1 297 ? -25.305 8.608 11.901 1.00 13.93 555 THR A O 1
ATOM 2145 N N . ASN A 1 298 ? -24.175 7.253 13.325 1.00 14.32 556 ASN A N 1
ATOM 2146 C CA . ASN A 1 298 ? -23.712 8.324 14.204 1.00 14.07 556 ASN A CA 1
ATOM 2147 C C . ASN A 1 298 ? -22.216 8.477 13.944 1.00 13.21 556 ASN A C 1
ATOM 2148 O O . ASN A 1 298 ? -21.443 7.561 14.260 1.00 15.31 556 ASN A O 1
ATOM 2153 N N . GLN A 1 299 ? -21.826 9.594 13.342 1.00 13.60 557 GLN A N 1
ATOM 2154 C CA . GLN A 1 299 ? -20.413 9.879 13.117 1.00 13.12 557 GLN A CA 1
ATOM 2155 C C . GLN A 1 299 ? -19.855 10.516 14.387 1.00 13.73 557 GLN A C 1
ATOM 2156 O O . GLN A 1 299 ? -20.349 11.565 14.836 1.00 14.81 557 GLN A O 1
ATOM 2162 N N . CYS A 1 300 ? -18.896 9.860 15.021 1.00 14.44 558 CYS A N 1
ATOM 2163 C CA . CYS A 1 300 ? -18.300 10.372 16.250 1.00 15.72 558 CYS A CA 1
ATOM 2164 C C . CYS A 1 300 ? -17.005 11.104 15.952 1.00 15.97 558 CYS A C 1
ATOM 2165 O O . CYS A 1 300 ? -16.490 11.082 14.828 1.00 15.31 558 CYS A O 1
ATOM 2168 N N . ALA A 1 301 ? -16.508 11.806 16.978 1.00 15.98 559 ALA A N 1
ATOM 2169 C CA . ALA A 1 301 ? -15.301 12.606 16.807 1.00 15.79 559 ALA A CA 1
ATOM 2170 C C . ALA A 1 301 ? -14.170 11.737 16.268 1.00 16.78 559 ALA A C 1
ATOM 2171 O O . ALA A 1 301 ? -13.958 10.614 16.729 1.00 17.96 559 ALA A O 1
ATOM 2173 N N . GLY A 1 302 ? -13.453 12.252 15.270 1.00 16.38 560 GLY A N 1
ATOM 2174 C CA . GLY A 1 302 ? -12.345 11.533 14.692 1.00 16.73 560 GLY A CA 1
ATOM 2175 C C . GLY A 1 302 ? -12.703 10.604 13.553 1.00 16.55 560 GLY A C 1
ATOM 2176 O O . GLY A 1 302 ? -11.805 9.909 13.043 1.00 17.57 560 GLY A O 1
ATOM 2177 N N . GLU A 1 303 ? -13.975 10.554 13.154 1.00 14.46 561 GLU A N 1
ATOM 2178 C CA . GLU A 1 303 ? -14.420 9.649 12.105 1.00 15.40 561 GLU A CA 1
ATOM 2179 C C . GLU A 1 303 ? -14.825 10.412 10.849 1.00 14.39 561 GLU A C 1
ATOM 2180 O O . GLU A 1 303 ? -15.245 11.568 10.920 1.00 15.22 561 GLU A O 1
ATOM 2186 N N . PHE A 1 304 ? -14.621 9.770 9.709 1.00 14.75 562 PHE A N 1
ATOM 2187 C CA . PHE A 1 304 ? -14.999 10.291 8.400 1.00 13.88 562 PHE A CA 1
ATOM 2188 C C . PHE A 1 304 ? -16.329 9.701 7.954 1.00 13.32 562 PHE A C 1
ATOM 2189 O O . PHE A 1 304 ? -16.615 8.521 8.203 1.00 14.19 562 PHE A O 1
ATOM 2197 N N . VAL A 1 305 ? -17.099 10.493 7.236 1.00 12.41 563 VAL A N 1
ATOM 2198 C CA . VAL A 1 305 ? -18.222 10.020 6.428 1.00 13.12 563 VAL A CA 1
ATOM 2199 C C . VAL A 1 305 ? -17.968 10.372 4.962 1.00 11.86 563 VAL A C 1
ATOM 2200 O O . VAL A 1 305 ? -17.659 11.540 4.645 1.00 13.19 563 VAL A O 1
ATOM 2204 N N . VAL A 1 306 ? -18.107 9.392 4.076 1.00 11.91 564 VAL A N 1
ATOM 2205 C CA . VAL A 1 306 ? -18.033 9.609 2.632 1.00 12.06 564 VAL A CA 1
ATOM 2206 C C . VAL A 1 306 ? -19.419 9.430 2.050 1.00 12.94 564 VAL A C 1
ATOM 2207 O O . VAL A 1 306 ? -20.119 8.445 2.374 1.00 13.49 564 VAL A O 1
ATOM 2211 N N . THR A 1 307 ? -19.811 10.375 1.181 1.00 12.55 565 THR A N 1
ATOM 2212 C CA . THR A 1 307 ? -21.043 10.258 0.407 1.00 13.55 565 THR A CA 1
ATOM 2213 C C . THR A 1 307 ? -20.677 10.001 -1.050 1.00 13.10 565 THR A C 1
ATOM 2214 O O . THR A 1 307 ? -19.753 10.615 -1.604 1.00 13.43 565 THR A O 1
ATOM 2218 N N . PHE A 1 308 ? -21.350 9.054 -1.655 1.00 12.97 566 PHE A N 1
ATOM 2219 C CA . PHE A 1 308 ? -21.039 8.629 -3.012 1.00 13.35 566 PHE A CA 1
ATOM 2220 C C . PHE A 1 308 ? -21.814 9.476 -4.023 1.00 12.27 566 PHE A C 1
ATOM 2221 O O . PHE A 1 308 ? -22.737 10.229 -3.659 1.00 12.46 566 PHE A O 1
ATOM 2229 N N . PRO A 1 309 ? -21.447 9.417 -5.304 1.00 13.22 567 PRO A N 1
ATOM 2230 C CA . PRO A 1 309 ? -22.081 10.292 -6.298 1.00 13.42 567 PRO A CA 1
ATOM 2231 C C . PRO A 1 309 ? -23.576 10.091 -6.346 1.00 13.14 567 PRO A C 1
ATOM 2232 O O . PRO A 1 309 ? -24.066 8.978 -6.481 1.00 13.89 567 PRO A O 1
ATOM 2236 N N . ARG A 1 310 ? -24.325 11.185 -6.273 1.00 12.24 568 ARG A N 1
ATOM 2237 C CA . ARG A 1 310 ? -25.785 11.151 -6.364 1.00 12.10 568 ARG A CA 1
ATOM 2238 C C . ARG A 1 310 ? -26.424 10.356 -5.219 1.00 12.29 568 ARG A C 1
ATOM 2239 O O . ARG A 1 310 ? -27.569 9.911 -5.348 1.00 12.08 568 ARG A O 1
ATOM 2247 N N . ALA A 1 311 ? -25.759 10.287 -4.073 1.00 11.58 569 ALA A N 1
ATOM 2248 C CA . ALA A 1 311 ? -26.355 9.685 -2.875 1.00 11.23 569 ALA A CA 1
ATOM 2249 C C . ALA A 1 311 ? -26.999 10.785 -2.048 1.00 11.24 569 ALA A C 1
ATOM 2250 O O . ALA A 1 311 ? -26.290 11.656 -1.512 1.00 12.23 569 ALA A O 1
ATOM 2252 N N . TYR A 1 312 ? -28.329 10.814 -1.989 1.00 12.13 570 TYR A N 1
ATOM 2253 C CA . TYR A 1 312 ? -29.004 11.805 -1.149 1.00 12.06 570 TYR A CA 1
ATOM 2254 C C . TYR A 1 312 ? -28.634 11.584 0.301 1.00 10.93 570 TYR A C 1
ATOM 2255 O O . TYR A 1 312 ? -28.553 10.450 0.770 1.00 11.53 570 TYR A O 1
ATOM 2264 N N . HIS A 1 313 ? -28.466 12.683 1.033 1.00 10.94 571 HIS A N 1
ATOM 2265 C CA . HIS A 1 313 ? -28.140 12.578 2.447 1.00 10.73 571 HIS A CA 1
ATOM 2266 C C . HIS A 1 313 ? -28.722 13.755 3.200 1.00 10.33 571 HIS A C 1
ATOM 2267 O O . HIS A 1 313 ? -29.023 14.811 2.638 1.00 11.40 571 HIS A O 1
ATOM 2274 N N . SER A 1 314 ? -28.869 13.516 4.493 1.00 11.81 572 SER A N 1
ATOM 2275 C CA A SER A 1 314 ? -29.380 14.528 5.412 0.50 14.22 572 SER A CA 1
ATOM 2276 C CA B SER A 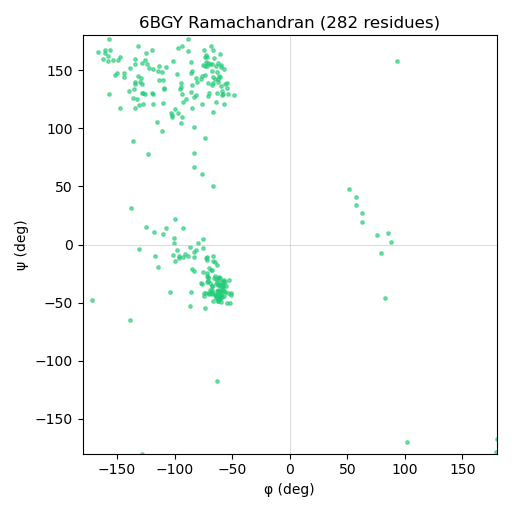1 314 ? -29.507 14.446 5.431 0.50 9.46 572 SER A CA 1
ATOM 2277 C C . SER A 1 314 ? -28.943 14.128 6.812 1.00 11.20 572 SER A C 1
ATOM 2278 O O . SER A 1 314 ? -28.391 13.050 7.015 1.00 12.04 572 SER A O 1
ATOM 2283 N N . GLY A 1 315 ? -29.125 15.028 7.789 1.00 10.70 573 GLY A N 1
ATOM 2284 C CA . GLY A 1 315 ? -28.643 14.653 9.117 1.00 12.13 573 GLY A CA 1
ATOM 2285 C C . GLY A 1 315 ? -28.893 15.754 10.118 1.00 11.01 573 GLY A C 1
ATOM 2286 O O . GLY A 1 315 ? -29.477 16.789 9.819 1.00 12.02 573 GLY A O 1
ATOM 2287 N N . PHE A 1 316 ? -28.455 15.495 11.347 1.00 11.67 574 PHE A N 1
ATOM 2288 C CA . PHE A 1 316 ? -28.583 16.496 12.414 1.00 13.29 574 PHE A CA 1
ATOM 2289 C C . PHE A 1 316 ? -27.478 16.242 13.421 1.00 12.12 574 PHE A C 1
ATOM 2290 O O . PHE A 1 316 ? -26.931 15.145 13.518 1.00 12.58 574 PHE A O 1
ATOM 2298 N N . ASN A 1 317 ? -27.168 17.276 14.202 1.00 11.86 575 ASN A N 1
ATOM 2299 C CA . ASN A 1 317 ? -26.133 17.168 15.233 1.00 11.85 575 ASN A CA 1
ATOM 2300 C C . ASN A 1 317 ? -26.731 16.810 16.585 1.00 12.88 575 ASN A C 1
ATOM 2301 O O . ASN A 1 317 ? -27.789 17.317 16.979 1.00 12.94 575 ASN A O 1
ATOM 2306 N N . GLN A 1 318 ? -26.035 15.913 17.310 1.00 12.65 576 GLN A N 1
ATOM 2307 C CA . GLN A 1 318 ? -26.463 15.500 18.644 1.00 13.19 576 GLN A CA 1
ATOM 2308 C C . GLN A 1 318 ? -26.192 16.545 19.712 1.00 13.85 576 GLN A C 1
ATOM 2309 O O . GLN A 1 318 ? -26.828 16.507 20.773 1.00 16.22 576 GLN A O 1
ATOM 2315 N N . GLY A 1 319 ? -25.222 17.420 19.461 1.00 13.40 577 GLY A N 1
ATOM 2316 C CA . GLY A 1 319 ? -24.796 18.408 20.434 1.00 13.62 577 GLY A CA 1
ATOM 2317 C C . GLY A 1 319 ? -23.681 19.230 19.827 1.00 13.26 577 GLY A C 1
ATOM 2318 O O . GLY A 1 319 ? -23.454 19.206 18.613 1.00 13.56 577 GLY A O 1
ATOM 2319 N N . TYR A 1 320 ? -23.010 19.997 20.690 1.00 14.39 578 TYR A N 1
ATOM 2320 C CA . TYR A 1 320 ? -21.918 20.891 20.284 1.00 15.34 578 TYR A CA 1
ATOM 2321 C C . TYR A 1 320 ? -20.796 20.127 19.573 1.00 12.94 578 TYR A C 1
ATOM 2322 O O . TYR A 1 320 ? -20.252 19.159 20.134 1.00 14.77 578 TYR A O 1
ATOM 2331 N N . ASN A 1 321 ? -20.494 20.485 18.329 1.00 13.36 579 ASN A N 1
ATOM 2332 C CA . ASN A 1 321 ? -19.495 19.752 17.578 1.00 12.30 579 ASN A CA 1
ATOM 2333 C C . ASN A 1 321 ? -18.931 20.641 16.480 1.00 14.38 579 ASN A C 1
ATOM 2334 O O . ASN A 1 321 ? -19.365 21.794 16.264 1.00 14.14 579 ASN A O 1
ATOM 2339 N N . PHE A 1 322 ? -17.944 20.085 15.771 1.00 13.87 580 PHE A N 1
ATOM 2340 C CA . PHE A 1 322 ? -17.210 20.873 14.787 1.00 13.83 580 PHE A CA 1
ATOM 2341 C C . PHE A 1 322 ? -16.800 19.944 13.667 1.00 14.32 580 PHE A C 1
ATOM 2342 O O . PHE A 1 322 ? -16.022 19.005 13.916 1.00 15.19 580 PHE A O 1
ATOM 2350 N N . ALA A 1 323 ? -17.292 20.206 12.452 1.00 13.69 581 ALA A N 1
ATOM 2351 C CA . ALA A 1 323 ? -17.054 19.335 11.312 1.00 13.41 581 ALA A CA 1
ATOM 2352 C C . ALA A 1 323 ? -16.459 20.118 10.161 1.00 13.59 581 ALA A C 1
ATOM 2353 O O . ALA A 1 323 ? -16.614 21.329 10.072 1.00 14.91 581 ALA A O 1
ATOM 2355 N N . GLU A 1 324 ? -15.796 19.401 9.247 1.00 14.14 582 GLU A N 1
ATOM 2356 C CA . GLU A 1 324 ? -15.222 19.984 8.043 1.00 14.74 582 GLU A CA 1
ATOM 2357 C C . GLU A 1 324 ? -15.578 19.085 6.876 1.00 13.50 582 GLU A C 1
ATOM 2358 O O . GLU A 1 324 ? -15.587 17.853 7.025 1.00 14.06 582 GLU A O 1
ATOM 2364 N N . ALA A 1 325 ? -15.914 19.671 5.731 1.00 14.59 583 ALA A N 1
ATOM 2365 C CA . ALA A 1 325 ? -16.412 18.901 4.602 1.00 14.37 583 ALA A CA 1
ATOM 2366 C C . ALA A 1 325 ? -15.908 19.481 3.291 1.00 15.94 583 ALA A C 1
ATOM 2367 O O . ALA A 1 325 ? -15.738 20.703 3.156 1.00 16.00 583 ALA A O 1
ATOM 2369 N N . VAL A 1 326 ? -15.684 18.616 2.301 1.00 15.52 584 VAL A N 1
ATOM 2370 C CA . VAL A 1 326 ? -15.313 19.077 0.969 1.00 15.90 584 VAL A CA 1
ATOM 2371 C C . VAL A 1 326 ? -15.831 18.078 -0.060 1.00 14.64 584 VAL A C 1
ATOM 2372 O O . VAL A 1 326 ? -15.901 16.874 0.194 1.00 14.76 584 VAL A O 1
ATOM 2376 N N . ASN A 1 327 ? -16.200 18.588 -1.241 1.00 16.34 585 ASN A N 1
ATOM 2377 C CA . ASN A 1 327 ? -16.473 17.733 -2.391 1.00 15.62 585 ASN A CA 1
ATOM 2378 C C . ASN A 1 327 ? -15.151 17.360 -3.036 1.00 16.24 585 ASN A C 1
ATOM 2379 O O . ASN A 1 327 ? -14.221 18.172 -3.106 1.00 20.49 585 ASN A O 1
ATOM 2384 N N . PHE A 1 328 ? -15.050 16.130 -3.530 1.00 15.86 586 PHE A N 1
ATOM 2385 C CA . PHE A 1 328 ? -13.798 15.677 -4.121 1.00 18.08 586 PHE A CA 1
ATOM 2386 C C . PHE A 1 328 ? -14.127 14.898 -5.379 1.00 17.54 586 PHE A C 1
ATOM 2387 O O . PHE A 1 328 ? -15.267 14.447 -5.565 1.00 18.00 586 PHE A O 1
ATOM 2395 N N A CYS A 1 329 ? -13.123 14.746 -6.237 0.50 20.23 587 CYS A N 1
ATOM 2396 N N B CYS A 1 329 ? -13.129 14.711 -6.231 0.50 20.33 587 CYS A N 1
ATOM 2397 C CA A CYS A 1 329 ? -13.270 14.069 -7.518 0.50 21.16 587 CYS A CA 1
ATOM 2398 C CA B CYS A 1 329 ? -13.349 14.016 -7.493 0.50 24.65 587 CYS A CA 1
ATOM 2399 C C A CYS A 1 329 ? -12.373 12.839 -7.545 0.50 28.43 587 CYS A C 1
ATOM 2400 C C B CYS A 1 329 ? -12.317 12.919 -7.691 0.50 25.12 587 CYS A C 1
ATOM 2401 O O A CYS A 1 329 ? -11.379 12.759 -6.818 0.50 29.60 587 CYS A O 1
ATOM 2402 O O B CYS A 1 329 ? -11.171 13.022 -7.244 0.50 26.28 587 CYS A O 1
ATOM 2407 N N . THR A 1 330 ? -12.743 11.870 -8.384 1.00 33.07 588 THR A N 1
ATOM 2408 C CA . THR A 1 330 ? -11.948 10.654 -8.538 1.00 50.99 588 THR A CA 1
ATOM 2409 C C . THR A 1 330 ? -11.444 10.490 -9.973 1.00 52.35 588 THR A C 1
ATOM 2410 O O . THR A 1 330 ? -11.995 11.075 -10.910 1.00 4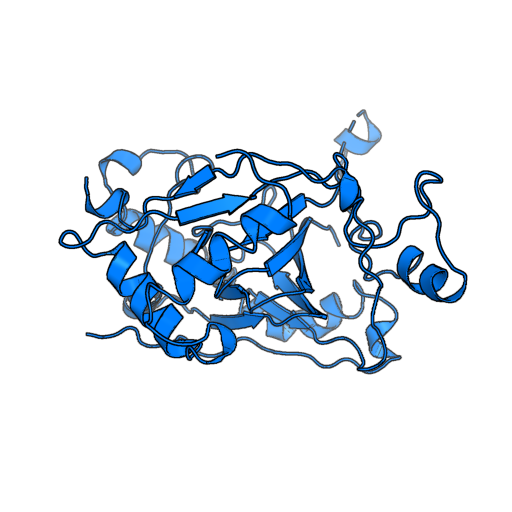3.77 588 THR A O 1
#

CATH classification: 2.60.120.650

Nearest PDB structures (foldseek):
  6bgy-assembly1_A  TM=1.003E+00  e=8.115E-70  Homo sapiens
  6bgw-assembly1_A  TM=1.003E+00  e=7.993E-68  Homo sapiens
  5ivy-assembly1_A  TM=1.003E+00  e=4.365E-67  Homo sapiens
  5ivf-assembly1_A  TM=1.003E+00  e=2.239E-66  Homo sapiens
  6dq6-assembly1_A  TM=1.001E+00  e=1.078E-65  Homo sapiens

Solvent-accessible surface area: 14506 Å² total; per-residue (Å²): 164,60,23,92,67,4,74,103,4,22,55,37,123,8,58,138,84,64,9,110,63,7,57,67,14,2,44,168,16,119,84,93,0,58,114,10,0,0,0,12,0,88,20,18,91,112,17,126,22,34,58,9,0,72,81,108,67,0,39,19,75,5,120,72,34,137,14,8,78,30,93,73,118,185,128,28,63,8,152,48,0,4,106,43,2,51,78,50,3,38,120,57,21,138,67,75,28,145,114,9,64,41,111,54,0,2,89,24,7,15,110,1,15,61,14,116,158,60,102,14,77,2,30,6,1,18,69,20,19,9,84,90,35,29,9,0,2,5,43,117,107,82,79,117,87,52,93,114,111,30,70,100,17,7,111,18,30,3,0,2,49,65,9,59,52,162,69,110,63,121,124,64,96,138,170,120,66,4,110,0,53,0,0,3,0,0,0,21,44,21,2,44,28,30,88,182,131,19,19,6,0,15,9,0,23,63,34,33,26,8,0,5,0,0,0,0,38,119,0,0,93,78,2,56,111,6,12,75,111,80,17,37,88,138,57,64,103,71,83,85,135,92,25,25,130,40,6,50,16,34,0,22,44,0,58,137,84,53,4,41,3,52,12,0,32,0,53,53,25,20,0,0,0,1,6,48,44,2,5,7,4,4,0,0,1,1,43,0,0,2,0,16,10,56,1,33,114

Foldseek 3Di:
DFADAAAAAEEEEDDPVLQQAVVVNCVVCCVRRLQAQKYKYFYPPPPAAAFFFPQVPAKAAFDKDWLQVQLVCGIDGLVRLQVVQQVVQCVVVVHGLVPDDPSVLVRVLVVRNNDPVDTDMDTKRWFAFCVPGHDRQDAPPVPGDADPVNVCRNVGNPNQQNFAADDDDVVVVVPHGKGKIWAGRSAKFAKDADVVLFKKKKAWAADAWKKKKKFRQVCLVVVVVLCLVDPDPVCNPPPRVVCRRPRHDRVVSSVVSPTRMHMDTAHHNMMMMGGGNMIMMIHGSGGTMMMMDTHHD

Sequence (297 aa):
AEFVPPPECPVFEPSWEEFTDPLSSFIGRIRPLAEKTGICKIRPPKDWQPPFACEVKSFRFTPRVQRRLNELEAMREYTLQSFGEEMADNFKSDDYFNMPVHMVPTELVEKEFWRLVSSIEEDVIVEYGADISSKDFGSGFPVKDGRRKILPEEEEYALSGWNLLNNMPVLEQSVLAHINKVPWLYVGMCFSSFCWHIEDHWSYSINYLHWGEPKTWYGVPSHAAEQLEEVMRELAPELFESQPDLLHHQLVTIMNPNVLMEHGVPVYRTNQCAGEFVVTFPRAYHSSGFNQGYNFAEAVNFCCT

Secondary structure (DSSP, 8-state):
----PPPBPPEE---TTGGG-HHHHHHHHHHHHTTTSEEEEPPPTT--PPP-S-TTT-EE-PEEEETTTTTT---EEHHHHHHHHHHHHHHHHTS-GGGS-HHHHHHHHHHHHH-SS---EEEEEEEEEHHHH--SS---SSSS---GGGHHHHH-TTSGGGS------HHHHH----EEEEE-TT-EEEEE--GGG-EEEEEEEEES-EEEEEE-GGGHHHHHHHHHHHS-GGGTTS-HHHHTTS----HHHHHHTT---EEEEEPTT-EEEE-TT-EEEEEESSSEEEEEEEE--

InterPro domains:
  IPR001606 ARID DNA-binding domain [PF01388] (88-170)
  IPR001606 ARID DNA-binding domain [PS51011] (84-174)
  IPR001606 ARID DNA-binding domain [SM00501] (85-175)
  IPR001965 Zinc finger, PHD-type [SM00249] (295-341)
  IPR001965 Zinc finger, PHD-type [SM00249] (1163-1216)
  IPR001965 Zinc finger, PHD-type [SM00249] (1614-1659)
  IPR003347 JmjC domain [PF02373] (470-586)
  IPR003347 JmjC domain [PS51184] (437-603)
  IPR003347 JmjC domain [SM00558] (437-603)
  IPR003349 JmjN domain [PF02375] (20-53)
  IPR003349 JmjN domain [PS51183] (19-60)
  IPR003349 JmjN domain [SM00545] (18-59)
  IPR004198 Zinc finger, C5HC2-type [PF02928] (676-728)
  IPR011011 Zinc finger, FYVE/PHD-type [SSF57903] (288-349)
  IPR011011 Zinc finger, FYVE/PHD-type [SSF57903] (1139-1222)
  IPR011011 Zinc finger, FYVE/PHD-type [SSF57903] (1602-1669)
  IPR013083 Zinc finger, RING/FYVE/PHD-type [G3DSA:3.30.40.10] (292-333)
  IPR013083 Zinc finger, RING/FYVE/PHD-type [G3DSA:3.30.40.10] (1157-1219)
  IPR013083 Zinc finger, RING/FYVE/PHD-type [G3DSA:3.30.40.10] (1607-1666)
  IPR013637 Lysine-specific demethylase-like domain [PF08429] (741-1072)

B-factor: mean 27.09, std 14.96, range [9.46, 102.07]

GO terms:
  GO:0008270 zinc ion binding (F, IDA)
  GO:0042393 histone binding (F, IDA)
  GO:0005515 protein binding (F, IPI)
  GO:0005634 nucleus (C, TAS)
  GO:0003677 DNA binding (F, IDA)
  GO:0005654 nucleoplasm (C, TAS)
  GO:0032452 histone demethylase activity (F, TAS)
  GO:0016604 nuclear body (C, IDA)
  GO:0005634 nucleus (C, IDA)
  GO:0034647 histone H3K4me/H3K4me2/H3K4me3 demethylase activity (F, IDA)
  GO:0000976 transcription cis-regulatory region binding (F, IMP)
  GO:0045893 positive regulation of DNA-templated transcription (P, IDA)
  GO:0045815 transcription initiation-coupled chromatin remodeling (P, IMP)

Radius of gyration: 19.12 Å; Cα contacts (8 Å, |Δi|>4): 608; chains: 1; bounding box: 55×39×55 Å

Organism: Homo sapiens (NCBI:txid9606)